Protein AF-A0A347TK33-F1 (afdb_monomer_lite)

Structure (mmCIF, N/CA/C/O backbone):
data_AF-A0A347TK33-F1
#
_entry.id   AF-A0A347TK33-F1
#
loop_
_atom_site.group_PDB
_atom_site.id
_atom_site.type_symbol
_atom_site.label_atom_id
_atom_site.label_alt_id
_atom_site.label_comp_id
_atom_site.label_asym_id
_atom_site.label_entity_id
_atom_site.label_seq_id
_atom_site.pdbx_PDB_ins_code
_atom_site.Cartn_x
_atom_site.Cartn_y
_atom_site.Cartn_z
_atom_site.occupancy
_atom_site.B_iso_or_equiv
_atom_site.auth_seq_id
_atom_site.auth_comp_id
_atom_site.auth_asym_id
_atom_site.auth_atom_id
_atom_site.pdbx_PDB_model_num
ATOM 1 N N . MET A 1 1 ? 45.954 7.435 -1.056 1.00 48.81 1 MET A N 1
ATOM 2 C CA . MET A 1 1 ? 46.492 8.050 0.179 1.00 48.81 1 MET A CA 1
ATOM 3 C C . MET A 1 1 ? 46.330 9.561 0.080 1.00 48.81 1 MET A C 1
ATOM 5 O O . MET A 1 1 ? 46.617 10.108 -0.977 1.00 48.81 1 MET A O 1
ATOM 9 N N . GLN A 1 2 ? 45.800 10.215 1.115 1.00 40.31 2 GLN A N 1
ATOM 10 C CA . GLN A 1 2 ? 45.566 11.666 1.146 1.00 40.31 2 GLN A CA 1
ATOM 11 C C . GLN A 1 2 ? 46.797 12.363 1.745 1.00 40.31 2 GLN A C 1
ATOM 13 O O . GLN A 1 2 ? 4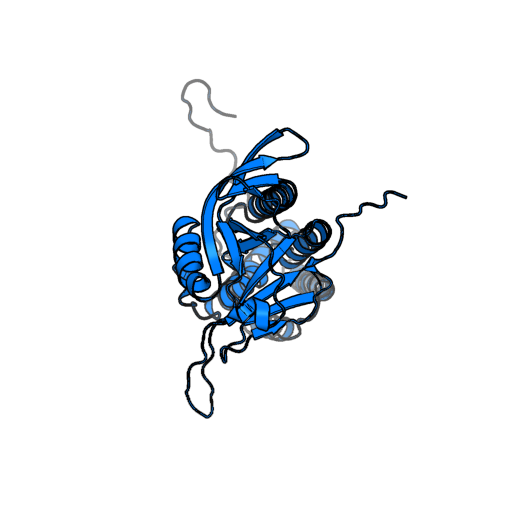7.327 11.894 2.750 1.00 40.31 2 GLN A O 1
ATOM 18 N N . CYS A 1 3 ? 47.282 13.443 1.123 1.00 46.12 3 CYS A N 1
ATOM 19 C CA . CYS A 1 3 ? 48.414 14.197 1.663 1.00 46.12 3 CYS A CA 1
ATOM 20 C C . CYS A 1 3 ? 47.982 14.914 2.950 1.00 46.12 3 CYS A C 1
ATOM 22 O O . CYS A 1 3 ? 47.114 15.788 2.905 1.00 46.12 3 CYS A O 1
ATOM 24 N N . MET A 1 4 ? 48.593 14.561 4.084 1.00 43.53 4 MET A N 1
ATOM 25 C CA . MET A 1 4 ? 48.218 15.093 5.403 1.00 43.53 4 MET A CA 1
ATOM 26 C C . MET A 1 4 ? 48.616 16.561 5.630 1.00 43.53 4 MET A C 1
ATOM 28 O O . MET A 1 4 ? 48.196 17.144 6.620 1.00 43.53 4 MET A O 1
ATOM 32 N N . ILE A 1 5 ? 49.386 17.177 4.725 1.00 45.31 5 ILE A N 1
ATOM 33 C CA . ILE A 1 5 ? 49.852 18.567 4.884 1.00 45.31 5 ILE A CA 1
ATOM 34 C C . ILE A 1 5 ? 48.977 19.563 4.106 1.00 45.31 5 ILE A C 1
ATOM 36 O O . ILE A 1 5 ? 48.752 20.671 4.576 1.00 45.31 5 ILE A O 1
ATOM 40 N N . CYS A 1 6 ? 48.445 19.194 2.935 1.00 69.25 6 CYS A N 1
ATOM 41 C CA . CYS A 1 6 ? 47.684 20.127 2.086 1.00 69.25 6 CYS A CA 1
ATOM 42 C C . CYS A 1 6 ? 46.262 19.669 1.729 1.00 69.25 6 CYS A C 1
ATOM 44 O O . CYS A 1 6 ? 45.573 20.348 0.969 1.00 69.25 6 CYS A O 1
ATOM 46 N N . GLY A 1 7 ? 45.818 18.507 2.218 1.00 48.12 7 GLY A N 1
ATOM 47 C CA . GLY A 1 7 ? 44.457 17.991 2.027 1.00 48.12 7 GLY A CA 1
ATOM 48 C C . GLY A 1 7 ? 44.102 17.546 0.601 1.00 48.12 7 GLY A C 1
ATOM 49 O O . GLY A 1 7 ? 43.077 16.887 0.413 1.00 48.12 7 GLY A O 1
ATOM 50 N N . ARG A 1 8 ? 44.938 17.838 -0.407 1.00 43.91 8 ARG A N 1
ATOM 51 C CA . ARG A 1 8 ? 44.713 17.408 -1.795 1.00 43.91 8 ARG A CA 1
ATOM 52 C C . ARG A 1 8 ? 44.932 15.900 -1.935 1.00 43.91 8 ARG A C 1
ATOM 54 O O . ARG A 1 8 ? 45.977 15.361 -1.563 1.00 43.91 8 ARG A O 1
ATOM 61 N N . GLN A 1 9 ? 43.938 15.219 -2.502 1.00 43.97 9 GLN A N 1
ATOM 62 C CA . GLN A 1 9 ? 44.088 13.853 -2.995 1.00 43.97 9 GLN A CA 1
ATOM 63 C C . GLN A 1 9 ? 45.033 13.876 -4.197 1.00 43.97 9 GLN A C 1
ATOM 65 O O . GLN A 1 9 ? 44.726 14.482 -5.222 1.00 43.97 9 GLN A O 1
ATOM 70 N N . VAL A 1 10 ? 46.180 13.209 -4.078 1.00 45.16 10 VAL A N 1
ATOM 71 C CA . VAL A 1 10 ? 46.992 12.865 -5.246 1.00 45.16 10 VAL A CA 1
ATOM 72 C C . VAL A 1 10 ? 46.159 11.873 -6.051 1.00 45.16 10 VAL A C 1
ATOM 74 O O . VAL A 1 10 ? 45.757 10.837 -5.516 1.00 45.16 10 VAL A O 1
ATOM 77 N N . GLY A 1 11 ? 45.811 12.247 -7.283 1.00 45.28 11 GLY A N 1
ATOM 78 C CA . GLY A 1 11 ? 44.974 11.443 -8.163 1.00 45.28 11 GLY A CA 1
ATOM 79 C C . GLY A 1 11 ? 45.576 10.056 -8.328 1.00 45.28 11 GLY A C 1
ATOM 80 O O . GLY A 1 11 ? 46.601 9.901 -8.985 1.00 45.28 11 GLY A O 1
ATOM 81 N N . GLY A 1 12 ? 44.937 9.058 -7.716 1.00 39.66 12 GLY A N 1
ATOM 82 C CA . GLY A 1 12 ? 45.149 7.672 -8.105 1.00 39.66 12 GLY A CA 1
ATOM 83 C C . GLY A 1 12 ? 44.817 7.534 -9.586 1.00 39.66 12 GLY A C 1
ATOM 84 O O . GLY A 1 12 ? 43.954 8.262 -10.091 1.00 39.66 12 GLY A O 1
ATOM 85 N N . GLU A 1 13 ? 45.525 6.638 -10.271 1.00 38.66 13 GLU A N 1
ATOM 86 C CA . GLU A 1 13 ? 45.250 6.265 -11.656 1.00 38.66 13 GLU A CA 1
ATOM 87 C C . GLU A 1 13 ? 43.742 6.240 -11.892 1.00 38.66 13 GLU A C 1
ATOM 89 O O . GLU A 1 13 ? 42.992 5.601 -11.144 1.00 38.66 13 GLU A O 1
ATOM 94 N N . LYS A 1 14 ? 43.286 7.008 -12.890 1.00 38.09 14 LYS A N 1
ATOM 95 C CA . LYS A 1 14 ? 41.879 7.028 -13.284 1.00 38.09 14 LYS A CA 1
ATOM 96 C C . LYS A 1 14 ? 41.442 5.579 -13.429 1.00 38.09 14 LYS A C 1
ATOM 98 O O . LYS A 1 14 ? 41.903 4.887 -14.333 1.00 38.09 14 LYS A O 1
ATOM 103 N N . SER A 1 15 ? 40.561 5.124 -12.537 1.00 42.09 15 SER A N 1
ATOM 104 C CA . SER A 1 15 ? 39.991 3.792 -12.670 1.00 42.09 15 SER A CA 1
ATOM 105 C C . SER A 1 15 ? 39.423 3.670 -14.084 1.00 42.09 15 SER A C 1
ATOM 107 O O . SER A 1 15 ? 38.805 4.614 -14.589 1.00 42.09 15 SER A O 1
ATOM 109 N N . ILE A 1 16 ? 39.595 2.501 -14.693 1.00 40.56 16 ILE A N 1
ATOM 110 C CA . ILE A 1 16 ? 39.117 2.120 -16.035 1.00 40.56 16 ILE A CA 1
ATOM 111 C C . ILE A 1 16 ? 37.606 2.415 -16.249 1.00 40.56 16 ILE A C 1
ATOM 113 O O . ILE A 1 16 ? 37.103 2.373 -17.367 1.00 40.56 16 ILE A O 1
ATOM 117 N N . ARG A 1 17 ? 36.872 2.793 -15.195 1.00 39.75 17 ARG A N 1
ATOM 118 C CA . ARG A 1 17 ? 35.434 3.087 -15.169 1.00 39.75 17 ARG A CA 1
ATOM 119 C C . ARG A 1 17 ? 34.991 4.405 -15.824 1.00 39.75 17 ARG A C 1
ATOM 121 O O . ARG A 1 17 ? 33.789 4.596 -15.932 1.00 39.75 17 ARG A O 1
ATOM 128 N N . ASN A 1 18 ? 35.897 5.273 -16.284 1.00 37.38 18 ASN A N 1
ATOM 129 C CA . ASN A 1 18 ? 35.545 6.532 -16.968 1.00 37.38 18 ASN A CA 1
ATOM 130 C C . ASN A 1 18 ? 36.070 6.593 -18.416 1.00 37.38 18 ASN A C 1
ATOM 132 O O . ASN A 1 18 ? 36.664 7.592 -18.821 1.00 37.38 18 ASN A O 1
ATOM 136 N N . ARG A 1 19 ? 35.872 5.532 -19.213 1.00 44.25 19 ARG A N 1
ATOM 137 C CA . ARG A 1 19 ? 35.985 5.662 -20.676 1.00 44.25 19 ARG A CA 1
ATOM 138 C C . ARG A 1 19 ? 34.757 6.386 -21.221 1.00 44.25 19 ARG A C 1
ATOM 140 O O . ARG A 1 19 ? 33.631 6.120 -20.805 1.00 44.25 19 ARG A O 1
ATOM 147 N N . ASN A 1 20 ? 35.006 7.320 -22.130 1.00 40.44 20 ASN A N 1
ATOM 148 C CA . ASN A 1 20 ? 33.995 8.131 -22.785 1.00 40.44 20 ASN A CA 1
ATOM 149 C C . ASN A 1 20 ? 33.089 7.193 -23.602 1.00 40.44 20 ASN A C 1
ATOM 151 O O . ASN A 1 20 ? 33.558 6.543 -24.532 1.00 40.44 20 ASN A O 1
ATOM 155 N N . LEU A 1 21 ? 31.803 7.082 -23.251 1.00 43.00 21 LEU A N 1
ATOM 156 C CA . LEU A 1 21 ? 30.845 6.179 -23.920 1.00 43.00 21 LEU A CA 1
ATOM 157 C C . LEU A 1 21 ? 30.715 6.450 -25.434 1.00 43.00 21 LEU A C 1
ATOM 159 O O . LEU A 1 21 ? 30.237 5.591 -26.168 1.00 43.00 21 LEU A O 1
ATOM 163 N N . ASN A 1 22 ? 31.190 7.611 -25.890 1.00 39.78 22 ASN A N 1
ATOM 164 C CA . ASN A 1 22 ? 31.245 8.025 -27.290 1.00 39.78 22 ASN A CA 1
ATOM 165 C C . ASN A 1 22 ? 32.307 7.280 -28.127 1.00 39.78 22 ASN A C 1
ATOM 167 O O . ASN A 1 22 ? 32.312 7.422 -29.344 1.00 39.78 22 ASN A O 1
ATOM 171 N N . GLU A 1 23 ? 33.200 6.502 -27.504 1.00 41.06 23 GLU A N 1
ATOM 172 C CA . GLU A 1 23 ? 34.220 5.697 -28.202 1.00 41.06 23 GLU A CA 1
ATOM 173 C C . GLU A 1 23 ? 33.746 4.272 -28.529 1.00 41.06 23 GLU A C 1
ATOM 175 O O . GLU A 1 23 ? 34.450 3.524 -29.206 1.00 41.06 23 GLU A O 1
ATOM 180 N N . ILE A 1 24 ? 32.561 3.869 -28.056 1.00 46.09 24 ILE A N 1
ATOM 181 C CA . ILE A 1 24 ? 31.973 2.577 -28.419 1.00 46.09 24 ILE A CA 1
ATOM 182 C C . ILE A 1 24 ? 31.340 2.743 -29.806 1.00 46.09 24 ILE A C 1
ATOM 184 O O . ILE A 1 24 ? 30.389 3.520 -29.933 1.00 46.09 24 ILE A O 1
ATOM 188 N N . PRO A 1 25 ? 31.825 2.042 -30.849 1.00 46.81 25 PRO A N 1
ATOM 189 C CA . PRO A 1 25 ? 31.226 2.141 -32.169 1.00 46.81 25 PRO A CA 1
ATOM 190 C C . PRO A 1 25 ? 29.746 1.736 -32.088 1.00 46.81 25 PRO A C 1
ATOM 192 O O . PRO A 1 25 ? 29.420 0.741 -31.428 1.00 46.81 25 PRO A O 1
ATOM 195 N N . PRO A 1 26 ? 28.835 2.494 -32.723 1.00 48.75 26 PRO A N 1
ATOM 196 C CA . PRO A 1 26 ? 27.421 2.161 -32.713 1.00 48.75 26 PRO A CA 1
ATOM 197 C C . PRO A 1 26 ? 27.224 0.751 -33.272 1.00 48.75 26 PRO A C 1
ATOM 199 O O . PRO A 1 26 ? 27.818 0.374 -34.285 1.00 48.75 26 PRO A O 1
ATOM 202 N N . PHE A 1 27 ? 26.395 -0.044 -32.596 1.00 53.12 27 PHE A N 1
ATOM 203 C CA . PHE A 1 27 ? 26.041 -1.372 -33.083 1.00 53.12 27 PHE A CA 1
ATOM 204 C C . PHE A 1 27 ? 25.438 -1.270 -34.478 1.00 53.12 27 PHE A C 1
ATOM 206 O O . PHE A 1 27 ? 24.658 -0.357 -34.760 1.00 53.12 27 PHE A O 1
ATOM 213 N N . ASN A 1 28 ? 25.753 -2.242 -35.336 1.00 58.09 28 ASN A N 1
ATOM 214 C CA . ASN A 1 28 ? 25.054 -2.320 -36.606 1.00 58.09 28 ASN A CA 1
ATOM 215 C C . ASN A 1 28 ? 23.550 -2.532 -36.348 1.00 58.09 28 ASN A C 1
ATOM 217 O O . ASN A 1 28 ? 23.131 -3.167 -35.373 1.00 58.09 28 ASN A O 1
ATOM 221 N N . GLU A 1 29 ? 22.737 -2.001 -37.247 1.00 54.72 29 GLU A N 1
ATOM 222 C CA . GLU A 1 29 ? 21.278 -1.997 -37.159 1.00 54.72 29 GLU A CA 1
ATOM 223 C C . GLU A 1 29 ? 20.680 -3.405 -36.964 1.00 54.72 29 GLU A C 1
ATOM 225 O O . GLU A 1 29 ? 19.691 -3.590 -36.257 1.00 54.72 29 GLU A O 1
ATOM 230 N N . LYS A 1 30 ? 21.352 -4.438 -37.486 1.00 56.31 30 LYS A N 1
ATOM 231 C CA . LYS A 1 30 ? 20.958 -5.848 -37.358 1.00 56.31 30 LYS A CA 1
ATOM 232 C C . LYS A 1 30 ? 21.033 -6.352 -35.912 1.00 56.31 30 LYS A C 1
ATOM 234 O O . LYS A 1 30 ? 20.157 -7.108 -35.495 1.00 56.31 30 LYS A O 1
ATOM 239 N N . ILE A 1 31 ? 22.041 -5.928 -35.144 1.00 55.12 31 ILE A N 1
ATOM 240 C CA . ILE A 1 31 ? 22.177 -6.274 -33.719 1.00 55.12 31 ILE A CA 1
ATOM 241 C C . ILE A 1 31 ? 21.068 -5.594 -32.908 1.00 55.12 31 ILE A C 1
ATOM 243 O O . ILE A 1 31 ? 20.441 -6.249 -32.075 1.00 55.12 31 ILE A O 1
ATOM 247 N N . ASN A 1 32 ? 20.760 -4.326 -33.196 1.00 53.62 32 ASN A N 1
ATOM 248 C CA . ASN A 1 32 ? 19.665 -3.609 -32.535 1.00 53.62 32 ASN A CA 1
ATOM 249 C C . ASN A 1 32 ? 18.304 -4.279 -32.803 1.00 53.62 32 ASN A C 1
ATOM 251 O O . ASN A 1 32 ? 17.552 -4.538 -31.864 1.00 53.62 32 ASN A O 1
ATOM 255 N N . ILE A 1 33 ? 18.036 -4.678 -34.050 1.00 57.75 33 ILE A N 1
ATOM 256 C CA . ILE A 1 33 ? 16.814 -5.404 -34.435 1.00 57.75 33 ILE A CA 1
ATOM 257 C C . ILE A 1 33 ? 16.723 -6.781 -33.748 1.00 57.75 33 ILE A C 1
ATOM 259 O O . ILE A 1 33 ? 15.640 -7.196 -33.328 1.00 57.75 33 ILE A O 1
ATOM 263 N N . GLU A 1 34 ? 17.832 -7.520 -33.612 1.00 55.62 34 GLU A N 1
ATOM 264 C CA . GLU A 1 34 ? 17.848 -8.803 -32.886 1.00 55.62 34 GLU A CA 1
ATOM 265 C C . GLU A 1 34 ? 17.584 -8.630 -31.384 1.00 55.62 34 GLU A C 1
ATOM 267 O O . GLU A 1 34 ? 16.870 -9.445 -30.783 1.00 55.62 34 GLU A O 1
ATOM 272 N N . ILE A 1 35 ? 18.120 -7.561 -30.786 1.00 53.47 35 ILE A N 1
ATOM 273 C CA . ILE A 1 35 ? 17.856 -7.192 -29.394 1.00 53.47 35 ILE A CA 1
ATOM 274 C C . ILE A 1 35 ? 16.364 -6.903 -29.222 1.00 53.47 35 ILE A C 1
ATOM 276 O O . ILE A 1 35 ? 15.724 -7.535 -28.383 1.00 53.47 35 ILE A O 1
ATOM 280 N N . GLU A 1 36 ? 15.770 -6.043 -30.049 1.00 53.28 36 GLU A N 1
ATOM 281 C CA . GLU A 1 36 ? 14.341 -5.710 -29.978 1.00 53.28 36 GLU A CA 1
ATOM 282 C C . GLU A 1 36 ? 13.437 -6.939 -30.160 1.00 53.28 36 GLU A C 1
ATOM 284 O O . GLU A 1 36 ? 12.578 -7.209 -29.314 1.00 53.28 36 GLU A O 1
ATOM 289 N N . LYS A 1 37 ? 13.693 -7.772 -31.180 1.00 59.12 37 LYS A N 1
ATOM 290 C CA . LYS A 1 37 ? 12.945 -9.023 -31.419 1.00 59.12 37 LYS A CA 1
ATOM 291 C C . LYS A 1 37 ? 13.013 -9.990 -30.235 1.00 59.12 37 LYS A C 1
ATOM 293 O O . LYS A 1 37 ? 12.036 -10.679 -29.933 1.00 59.12 37 LYS A O 1
ATOM 298 N N . SER A 1 38 ? 14.152 -10.050 -29.552 1.00 49.59 38 SER A N 1
ATOM 299 C CA . SER A 1 38 ? 14.344 -10.913 -28.382 1.00 49.59 38 SER A CA 1
ATOM 300 C C . SER A 1 38 ? 13.678 -10.340 -27.129 1.00 49.59 38 SER A C 1
ATOM 302 O O . SER A 1 38 ? 13.097 -11.079 -26.331 1.00 49.59 38 SER A O 1
ATOM 304 N N . LEU A 1 39 ? 13.681 -9.013 -26.987 1.00 49.34 39 LEU A N 1
ATOM 305 C CA . LEU A 1 39 ? 12.976 -8.290 -25.933 1.00 49.34 39 LEU A CA 1
ATOM 306 C C . LEU A 1 39 ? 11.444 -8.350 -26.081 1.00 49.34 39 LEU A C 1
ATOM 308 O O . LEU A 1 39 ? 10.759 -8.149 -25.076 1.00 49.34 39 LEU A O 1
ATOM 312 N N . GLN A 1 40 ? 10.904 -8.655 -27.264 1.00 49.97 40 GLN A N 1
ATOM 313 C CA . GLN A 1 40 ? 9.468 -8.874 -27.489 1.00 49.97 40 GLN A CA 1
ATOM 314 C C . GLN A 1 40 ? 8.969 -10.222 -26.917 1.00 49.97 40 GLN A C 1
ATOM 316 O O . GLN A 1 40 ? 7.811 -10.337 -26.530 1.00 49.97 40 GLN A O 1
ATOM 321 N N . LYS A 1 41 ? 9.834 -11.246 -26.805 1.00 47.97 41 LYS A N 1
ATOM 322 C CA . LYS A 1 41 ? 9.475 -12.635 -26.419 1.00 47.97 41 LYS A CA 1
ATOM 323 C C . LYS A 1 41 ? 9.489 -12.912 -24.896 1.00 47.97 41 LYS A C 1
ATOM 325 O O . LYS A 1 41 ? 9.632 -14.060 -24.463 1.00 47.97 41 LYS A O 1
ATOM 330 N N . ARG A 1 42 ? 9.399 -11.873 -24.056 1.00 48.88 42 ARG A N 1
ATOM 331 C CA . ARG A 1 42 ? 9.621 -11.944 -22.594 1.00 48.88 42 ARG A CA 1
ATOM 332 C C . ARG A 1 42 ? 8.488 -12.665 -21.855 1.00 48.88 42 ARG A C 1
ATOM 334 O O . ARG A 1 42 ? 7.387 -12.131 -21.801 1.00 48.88 42 ARG A O 1
ATOM 341 N N . VAL A 1 43 ? 8.798 -13.776 -21.174 1.00 40.75 43 VAL A N 1
ATOM 342 C CA . VAL A 1 43 ? 7.931 -14.288 -20.090 1.00 40.75 43 VAL A CA 1
ATOM 343 C C . VAL A 1 43 ? 8.670 -14.571 -18.772 1.00 40.75 43 VAL A C 1
ATOM 345 O O . VAL A 1 43 ? 8.088 -14.255 -17.752 1.00 40.75 43 VAL A O 1
ATOM 348 N N . ASP A 1 44 ? 9.951 -14.976 -18.713 1.00 45.03 44 ASP A N 1
ATOM 349 C CA . ASP A 1 44 ? 10.574 -15.281 -17.399 1.00 45.03 44 ASP A CA 1
ATOM 350 C C . ASP A 1 44 ? 12.057 -14.910 -17.227 1.00 45.03 44 ASP A C 1
ATOM 352 O O . ASP A 1 44 ? 12.832 -14.846 -18.187 1.00 45.03 44 ASP A O 1
ATOM 356 N N . SER A 1 45 ? 12.455 -14.689 -15.964 1.00 45.75 45 SER A N 1
ATOM 357 C CA . SER A 1 45 ? 13.800 -14.279 -15.514 1.00 45.75 45 SER A CA 1
ATOM 358 C C . SER A 1 45 ? 14.912 -15.248 -15.937 1.00 45.75 45 SER A C 1
ATOM 360 O O . SER A 1 45 ? 16.015 -14.814 -16.264 1.00 45.75 45 SER A O 1
ATOM 362 N N . PHE A 1 46 ? 14.615 -16.545 -16.046 1.00 41.47 46 PHE A N 1
ATOM 363 C CA . PHE A 1 46 ? 15.564 -17.565 -16.506 1.00 41.47 46 PHE A CA 1
ATOM 364 C C . PHE A 1 46 ? 15.978 -17.363 -17.977 1.00 41.47 46 PHE A C 1
ATOM 366 O O . PHE A 1 46 ? 17.136 -17.562 -18.351 1.00 41.47 46 PHE A O 1
ATOM 373 N N . ARG A 1 47 ? 15.060 -16.865 -18.822 1.00 49.59 47 ARG A N 1
ATOM 374 C CA . ARG A 1 47 ? 15.343 -16.558 -20.236 1.00 49.59 47 ARG A CA 1
ATOM 375 C C . ARG A 1 47 ? 16.224 -15.319 -20.400 1.00 49.59 47 ARG A C 1
ATOM 377 O O . ARG A 1 47 ? 16.959 -15.245 -21.379 1.00 49.59 47 ARG A O 1
ATOM 384 N N . LYS A 1 48 ? 16.216 -14.390 -19.432 1.00 50.84 48 LYS A N 1
ATOM 385 C CA . LYS A 1 48 ? 17.130 -13.235 -19.423 1.00 50.84 48 LYS A CA 1
ATOM 386 C C . LYS A 1 48 ? 18.586 -13.687 -19.323 1.00 50.84 48 LYS A C 1
ATOM 388 O O . LYS A 1 48 ? 19.393 -13.263 -20.139 1.00 50.84 48 LYS A O 1
ATOM 393 N N . LYS A 1 49 ? 18.914 -14.588 -18.389 1.00 50.25 49 LYS A N 1
ATOM 394 C CA . LYS A 1 49 ? 20.290 -15.083 -18.196 1.00 50.25 49 LYS A CA 1
ATOM 395 C C . LYS A 1 49 ? 20.812 -15.803 -19.445 1.00 50.25 49 LYS A C 1
ATOM 397 O O . LYS A 1 49 ? 21.922 -15.527 -19.881 1.00 50.25 49 LYS A O 1
ATOM 402 N N . LYS A 1 50 ? 19.972 -16.632 -20.081 1.00 56.50 50 LYS A N 1
ATOM 403 C CA . LYS A 1 50 ? 20.299 -17.310 -21.349 1.00 56.50 50 LYS A CA 1
ATOM 404 C C . LYS A 1 50 ? 20.478 -16.328 -22.515 1.00 56.50 50 LYS A C 1
ATOM 406 O O . LYS A 1 50 ? 21.393 -16.498 -23.306 1.00 56.50 50 LYS A O 1
ATOM 411 N N . PHE A 1 51 ? 19.644 -15.290 -22.612 1.00 59.47 51 PHE A N 1
ATOM 412 C CA . PHE A 1 51 ? 19.780 -14.256 -23.644 1.00 59.47 51 PHE A CA 1
ATOM 413 C C . PHE A 1 51 ? 21.057 -13.424 -23.474 1.00 59.47 51 PHE A C 1
ATOM 415 O O . PHE A 1 51 ? 21.799 -13.265 -24.438 1.00 59.47 51 PHE A O 1
ATOM 422 N N . TYR A 1 52 ? 21.346 -12.941 -22.259 1.00 60.88 52 TYR A N 1
ATOM 423 C CA . TYR A 1 52 ? 22.582 -12.194 -21.998 1.00 60.88 52 TYR A CA 1
ATOM 424 C C . TYR A 1 52 ? 23.817 -13.048 -22.229 1.00 60.88 52 TYR A C 1
ATOM 426 O O . TYR A 1 52 ? 24.787 -12.532 -22.760 1.00 60.88 52 TYR A O 1
ATOM 434 N N . TYR A 1 53 ? 23.758 -14.341 -21.905 1.00 64.50 53 TYR A N 1
ATOM 435 C CA . TYR A 1 53 ? 24.836 -15.279 -22.191 1.00 64.50 53 TYR A CA 1
ATOM 436 C C . TYR A 1 53 ? 25.053 -15.467 -23.703 1.00 64.50 53 TYR A C 1
ATOM 438 O O . TYR A 1 53 ? 26.170 -15.342 -24.181 1.00 64.50 53 TYR A O 1
ATOM 446 N N . VAL A 1 54 ? 23.990 -15.647 -24.495 1.00 66.19 54 VAL A N 1
ATOM 447 C CA . VAL A 1 54 ? 24.106 -15.759 -25.965 1.00 66.19 54 VAL A CA 1
ATOM 448 C C . VAL A 1 54 ? 24.611 -14.460 -26.608 1.00 66.19 54 VAL A C 1
ATOM 450 O O . VAL A 1 54 ? 25.395 -14.504 -27.554 1.00 66.19 54 VAL A O 1
ATOM 453 N N . LEU A 1 55 ? 24.172 -13.298 -26.114 1.00 66.81 55 LEU A N 1
ATOM 454 C CA . LEU A 1 55 ? 24.661 -11.998 -26.583 1.00 66.81 55 LEU A CA 1
ATOM 455 C C . LEU A 1 55 ? 26.127 -11.772 -26.175 1.00 66.81 55 LEU A C 1
ATOM 457 O O . LEU A 1 55 ? 26.906 -11.247 -26.964 1.00 66.81 55 LEU A O 1
ATOM 461 N N . TYR A 1 56 ? 26.495 -12.203 -24.968 1.00 69.38 56 TYR A N 1
ATOM 462 C CA . TYR A 1 56 ? 27.856 -12.178 -24.440 1.00 69.38 56 TYR A CA 1
ATOM 463 C C . TYR A 1 56 ? 28.809 -13.004 -25.310 1.00 69.38 56 TYR A C 1
ATOM 465 O O . TYR A 1 56 ? 29.787 -12.445 -25.801 1.00 69.38 56 TYR A O 1
ATOM 473 N N . GLU A 1 57 ? 28.491 -14.274 -25.581 1.00 69.44 57 GLU A N 1
ATOM 474 C CA . GLU A 1 57 ? 29.330 -15.158 -26.405 1.00 69.44 57 GLU A CA 1
ATOM 475 C C . GLU A 1 57 ? 29.533 -14.567 -27.814 1.00 69.44 57 GLU A C 1
ATOM 477 O O . GLU A 1 57 ? 30.664 -14.388 -28.262 1.00 69.44 57 GLU A O 1
ATOM 482 N N . LYS A 1 58 ? 28.454 -14.102 -28.464 1.00 69.56 58 LYS A N 1
ATOM 483 C CA . LYS A 1 58 ? 28.516 -13.496 -29.809 1.00 69.56 58 LYS A CA 1
ATOM 484 C C . LYS A 1 58 ? 29.380 -12.231 -29.899 1.00 69.56 58 LYS A C 1
ATOM 486 O O . LYS A 1 58 ? 29.933 -11.943 -30.960 1.00 69.56 58 LYS A O 1
ATOM 491 N N . ILE A 1 59 ? 29.423 -11.415 -28.844 1.00 66.88 59 ILE A N 1
ATOM 492 C CA . ILE A 1 59 ? 30.213 -10.174 -28.826 1.00 66.88 59 ILE A CA 1
ATOM 493 C C . ILE A 1 59 ? 31.669 -10.472 -28.440 1.00 66.88 59 ILE A C 1
ATOM 495 O O . ILE A 1 59 ? 32.572 -9.868 -29.027 1.00 66.88 59 ILE A O 1
ATOM 499 N N . LYS A 1 60 ? 31.897 -11.410 -27.507 1.00 68.62 60 LYS A N 1
ATOM 500 C CA . LYS A 1 60 ? 33.227 -11.859 -27.072 1.00 68.62 60 LYS A CA 1
ATOM 501 C C . LYS A 1 60 ? 34.010 -12.478 -28.229 1.00 68.62 60 LYS A C 1
ATOM 503 O O . LYS A 1 60 ? 35.132 -12.045 -28.483 1.00 68.62 60 LYS A O 1
ATOM 508 N N . GLU A 1 61 ? 33.382 -13.381 -28.987 1.00 70.75 61 GLU A N 1
ATOM 509 C CA . GLU A 1 61 ? 33.970 -14.027 -30.174 1.00 70.75 61 GLU A CA 1
ATOM 510 C C . GLU A 1 61 ? 34.436 -13.023 -31.241 1.00 70.75 61 GLU A C 1
ATOM 512 O O . GLU A 1 61 ? 35.397 -13.281 -31.959 1.00 70.75 61 GLU A O 1
ATOM 517 N N . LYS A 1 62 ? 33.773 -11.864 -31.353 1.00 67.12 62 LYS A N 1
ATOM 518 C CA . LYS A 1 62 ? 34.026 -10.895 -32.430 1.00 67.12 62 LYS A CA 1
ATOM 519 C C . LYS A 1 62 ? 35.020 -9.790 -32.098 1.00 67.12 62 LYS A C 1
ATOM 521 O O . LYS A 1 62 ? 35.510 -9.153 -33.023 1.00 67.12 62 LYS A O 1
ATOM 526 N N . ASN A 1 63 ? 35.274 -9.515 -30.820 1.00 66.81 63 ASN A N 1
ATOM 527 C CA . ASN A 1 63 ? 35.955 -8.277 -30.422 1.00 66.81 63 ASN A CA 1
ATOM 528 C C . ASN A 1 63 ? 37.095 -8.470 -29.411 1.00 66.81 63 ASN A C 1
ATOM 530 O O . ASN A 1 63 ? 37.684 -7.483 -28.980 1.00 66.81 63 ASN A O 1
ATOM 534 N N . ASN A 1 64 ? 37.407 -9.714 -29.027 1.00 76.38 64 ASN A N 1
ATOM 535 C CA . ASN A 1 64 ? 38.485 -10.049 -28.087 1.00 76.38 64 ASN A CA 1
ATOM 536 C C . ASN A 1 64 ? 38.446 -9.220 -26.779 1.00 76.38 64 ASN A C 1
ATOM 538 O O . ASN A 1 64 ? 39.474 -8.812 -26.240 1.00 76.38 64 ASN A O 1
ATOM 542 N N . TYR A 1 65 ? 37.239 -8.913 -26.293 1.00 73.75 65 TYR A N 1
ATOM 543 C CA . TYR A 1 65 ? 37.039 -8.124 -25.080 1.00 73.75 65 TYR A CA 1
ATOM 544 C C . TYR A 1 65 ? 37.330 -8.948 -23.821 1.00 73.75 65 TYR A C 1
ATOM 546 O O . TYR A 1 65 ? 36.988 -10.130 -23.749 1.00 73.75 65 TYR A O 1
ATOM 554 N N . SER A 1 66 ? 37.882 -8.300 -22.790 1.00 76.56 66 SER A N 1
ATOM 555 C CA . SER A 1 66 ? 37.947 -8.892 -21.451 1.00 76.56 66 SER A CA 1
ATOM 556 C C . SER A 1 66 ? 36.546 -9.039 -20.850 1.00 76.56 66 SER A C 1
ATOM 558 O O . SER A 1 66 ? 35.621 -8.297 -21.196 1.00 76.56 66 SER A O 1
ATOM 560 N N . ASP A 1 67 ? 36.387 -9.962 -19.902 1.00 72.31 67 ASP A N 1
ATOM 561 C CA . ASP A 1 67 ? 35.101 -10.191 -19.232 1.00 72.31 67 ASP A CA 1
ATOM 562 C C . ASP A 1 67 ? 34.578 -8.932 -18.513 1.00 72.31 67 ASP A C 1
ATOM 564 O O . ASP A 1 67 ? 33.373 -8.675 -18.499 1.00 72.31 67 ASP A O 1
ATOM 568 N N . GLU A 1 68 ? 35.472 -8.087 -17.992 1.00 70.75 68 GLU A N 1
ATOM 569 C CA . GLU A 1 68 ? 35.114 -6.802 -17.381 1.00 70.75 68 GLU A CA 1
ATOM 570 C C . GLU A 1 68 ? 34.581 -5.789 -18.404 1.00 70.75 68 GLU A C 1
ATOM 572 O O . GLU A 1 68 ? 33.569 -5.127 -18.153 1.00 70.75 68 GLU A O 1
ATOM 577 N N . MET A 1 69 ? 35.226 -5.682 -19.573 1.00 68.75 69 MET A N 1
ATOM 578 C CA . MET A 1 69 ? 34.765 -4.812 -20.663 1.00 68.75 69 MET A CA 1
ATOM 579 C C . MET A 1 69 ? 33.417 -5.287 -21.204 1.00 68.75 69 MET A C 1
ATOM 581 O O . MET A 1 69 ? 32.516 -4.477 -21.428 1.00 68.75 69 MET A O 1
ATOM 585 N N . MET A 1 70 ? 33.255 -6.603 -21.334 1.00 71.12 70 MET A N 1
ATOM 586 C CA . MET A 1 70 ? 31.998 -7.239 -21.713 1.00 71.12 70 MET A CA 1
ATOM 587 C C . MET A 1 70 ? 30.875 -6.938 -20.723 1.00 71.12 70 MET A C 1
ATOM 589 O O . MET A 1 70 ? 29.773 -6.565 -21.127 1.00 71.12 70 MET A O 1
ATOM 593 N N . TYR A 1 71 ? 31.148 -7.053 -19.424 1.00 67.00 71 TYR A N 1
ATOM 594 C CA . TYR A 1 71 ? 30.183 -6.719 -18.383 1.00 67.00 71 TYR A CA 1
ATOM 595 C C . TYR A 1 71 ? 29.785 -5.236 -18.426 1.00 67.00 71 TYR A C 1
ATOM 597 O O . TYR A 1 71 ? 28.597 -4.910 -18.356 1.00 67.00 71 TYR A O 1
ATOM 605 N N . GLY A 1 72 ? 30.760 -4.337 -18.602 1.00 68.50 72 GLY A N 1
ATOM 606 C CA . GLY A 1 72 ? 30.518 -2.903 -18.768 1.00 68.50 72 GLY A CA 1
ATOM 607 C C . GLY A 1 72 ? 29.633 -2.590 -19.977 1.00 68.50 72 GLY A C 1
ATOM 608 O O . GLY A 1 72 ? 28.648 -1.864 -19.846 1.00 68.50 72 GLY A O 1
ATOM 609 N N . LEU A 1 73 ? 29.928 -3.197 -21.130 1.00 70.19 73 LEU A N 1
ATOM 610 C CA . LEU A 1 73 ? 29.160 -3.026 -22.364 1.00 70.19 73 LEU A CA 1
ATOM 611 C C . LEU A 1 73 ? 27.717 -3.516 -22.208 1.00 70.19 73 LEU A C 1
ATOM 613 O O . LEU A 1 73 ? 26.778 -2.780 -22.511 1.00 70.19 73 LEU A O 1
ATOM 617 N N . LEU A 1 74 ? 27.528 -4.728 -21.678 1.00 69.56 74 LEU A N 1
ATOM 618 C CA . LEU A 1 74 ? 26.200 -5.294 -21.437 1.00 69.56 74 LEU A CA 1
ATOM 619 C C . LEU A 1 74 ? 25.379 -4.411 -20.496 1.00 69.56 74 LEU A C 1
ATOM 621 O O . LEU A 1 74 ? 24.201 -4.167 -20.758 1.00 69.56 74 LEU A O 1
ATOM 625 N N . LYS A 1 75 ? 25.995 -3.884 -19.431 1.00 67.31 75 LYS A N 1
ATOM 626 C CA . LYS A 1 75 ? 25.333 -2.969 -18.494 1.00 67.31 75 LYS A CA 1
ATOM 627 C C . LYS A 1 75 ? 24.893 -1.669 -19.178 1.00 67.31 75 LYS A C 1
ATOM 629 O O . LYS A 1 75 ? 23.761 -1.234 -18.966 1.00 67.31 75 LYS A O 1
ATOM 634 N N . SER A 1 76 ? 25.733 -1.087 -20.033 1.00 67.19 76 SER A N 1
ATOM 635 C CA . SER A 1 76 ? 25.395 0.121 -20.800 1.00 67.19 76 SER A CA 1
ATOM 636 C C . SER A 1 76 ? 24.260 -0.125 -21.798 1.00 67.19 76 SER A C 1
ATOM 638 O O . SER A 1 76 ? 23.286 0.625 -21.816 1.00 67.19 76 SER A O 1
ATOM 640 N N . MET A 1 77 ? 24.318 -1.217 -22.568 1.00 70.88 77 MET A N 1
ATOM 641 C CA . MET A 1 77 ? 23.244 -1.606 -23.498 1.00 70.88 77 MET A CA 1
ATOM 642 C C . MET A 1 77 ? 21.912 -1.813 -22.773 1.00 70.88 77 MET A C 1
ATOM 644 O O . MET A 1 77 ? 20.851 -1.406 -23.249 1.00 70.88 77 MET A O 1
ATOM 648 N N . LEU A 1 78 ? 21.969 -2.433 -21.596 1.00 66.88 78 LEU A N 1
ATOM 649 C CA . LEU A 1 78 ? 20.813 -2.640 -20.739 1.00 66.88 78 LEU A CA 1
ATOM 650 C C . LEU A 1 78 ? 20.208 -1.335 -20.239 1.00 66.88 78 LEU A C 1
ATOM 652 O O . LEU A 1 78 ? 18.980 -1.214 -20.242 1.00 66.88 78 LEU A O 1
ATOM 656 N N . SER A 1 79 ? 21.044 -0.374 -19.842 1.00 67.62 79 SER A N 1
ATOM 657 C CA . SER A 1 79 ? 20.594 0.966 -19.458 1.00 67.62 79 SER A CA 1
ATOM 658 C C . SER A 1 79 ? 19.865 1.640 -20.616 1.00 67.62 79 SER A C 1
ATOM 660 O O . SER A 1 79 ? 18.710 2.025 -20.460 1.00 67.62 79 SER A O 1
ATOM 662 N N . LEU A 1 80 ? 20.468 1.661 -21.809 1.00 68.12 80 LEU A N 1
ATOM 663 C CA . LEU A 1 80 ? 19.882 2.287 -23.000 1.00 68.12 80 LEU A CA 1
ATOM 664 C C . LEU A 1 80 ? 18.534 1.661 -23.388 1.00 68.12 80 LEU A C 1
ATOM 666 O O . LEU A 1 80 ? 17.549 2.371 -23.591 1.00 68.12 80 LEU A O 1
ATOM 670 N N . ALA A 1 81 ? 18.450 0.328 -23.429 1.00 67.56 81 ALA A N 1
ATOM 671 C CA . ALA A 1 81 ? 17.200 -0.375 -23.726 1.00 67.56 81 ALA A CA 1
ATOM 672 C C . ALA A 1 81 ? 16.123 -0.129 -22.651 1.00 67.56 81 ALA A C 1
ATOM 674 O O . ALA A 1 81 ? 14.927 -0.052 -22.949 1.00 67.56 81 ALA A O 1
ATOM 675 N N . THR A 1 82 ? 16.537 -0.004 -21.388 1.00 67.81 82 THR A N 1
ATOM 676 C CA . THR A 1 82 ? 15.653 0.337 -20.268 1.00 67.81 82 THR A CA 1
ATOM 677 C C . THR A 1 82 ? 15.127 1.760 -20.405 1.00 67.81 82 THR A C 1
ATOM 679 O O . THR A 1 82 ? 13.923 1.973 -20.289 1.00 67.81 82 THR A O 1
ATOM 682 N N . GLU A 1 83 ? 15.999 2.725 -20.684 1.00 69.69 83 GLU A N 1
ATOM 683 C CA . GLU A 1 83 ? 15.652 4.132 -20.874 1.00 69.69 83 GLU A CA 1
ATOM 684 C C . GLU A 1 83 ? 14.702 4.319 -22.054 1.00 69.69 83 GLU A C 1
ATOM 686 O O . GLU A 1 83 ? 13.670 4.968 -21.897 1.00 69.69 83 GLU A O 1
ATOM 691 N N . ALA A 1 84 ? 14.985 3.694 -23.202 1.00 71.19 84 ALA A N 1
ATOM 692 C CA . ALA A 1 84 ? 14.093 3.704 -24.359 1.00 71.19 84 ALA A CA 1
ATOM 693 C C . ALA A 1 84 ? 12.700 3.173 -23.985 1.00 71.19 84 ALA A C 1
ATOM 695 O O . ALA A 1 84 ? 11.684 3.818 -24.250 1.00 71.19 84 ALA A O 1
ATOM 696 N N . LYS A 1 85 ? 12.637 2.049 -23.261 1.00 69.88 85 LYS A N 1
ATOM 697 C CA . LYS A 1 85 ? 11.367 1.497 -22.778 1.00 69.88 85 LYS A CA 1
ATOM 698 C C . LYS A 1 85 ? 10.670 2.420 -21.774 1.00 69.88 85 LYS A C 1
ATOM 700 O O . LYS A 1 85 ? 9.454 2.566 -21.845 1.00 69.88 85 LYS A O 1
ATOM 705 N N . ILE A 1 86 ? 11.392 3.050 -20.850 1.00 72.19 86 ILE A N 1
ATOM 706 C CA . ILE A 1 86 ? 10.814 3.994 -19.882 1.00 72.19 86 ILE A CA 1
ATOM 707 C C . ILE A 1 86 ? 10.234 5.219 -20.595 1.00 72.19 86 ILE A C 1
ATOM 709 O O . ILE A 1 86 ? 9.133 5.636 -20.237 1.00 72.19 86 ILE A O 1
ATOM 713 N N . LYS A 1 87 ? 10.921 5.744 -21.619 1.00 73.56 87 LYS A N 1
ATOM 714 C CA . LYS A 1 87 ? 10.449 6.869 -22.443 1.00 73.56 87 LYS A CA 1
ATOM 715 C C . LYS A 1 87 ? 9.137 6.555 -23.168 1.00 73.56 87 LYS A C 1
ATOM 717 O O . LYS A 1 87 ? 8.315 7.444 -23.330 1.00 73.56 87 LYS A O 1
ATOM 722 N N . THR A 1 88 ? 8.901 5.292 -23.538 1.00 70.50 88 THR A N 1
ATOM 723 C CA . THR A 1 88 ? 7.630 4.863 -24.165 1.00 70.50 88 THR A CA 1
ATOM 724 C C . THR A 1 88 ? 6.463 4.723 -23.180 1.00 70.50 88 THR A C 1
ATOM 726 O O . THR A 1 88 ? 5.325 4.519 -23.597 1.00 70.50 88 THR A O 1
ATOM 729 N N . ILE A 1 89 ? 6.711 4.778 -21.865 1.00 71.19 89 ILE A N 1
ATOM 730 C CA . ILE A 1 89 ? 5.641 4.709 -20.866 1.00 71.19 89 ILE A CA 1
ATOM 731 C C . ILE A 1 89 ? 5.102 6.118 -20.648 1.00 71.19 89 ILE A C 1
ATOM 733 O O . ILE A 1 89 ? 5.761 6.930 -19.994 1.00 71.19 89 ILE A O 1
ATOM 737 N N . GLU A 1 90 ? 3.883 6.357 -21.141 1.00 70.88 90 GLU A N 1
ATOM 738 C CA . GLU A 1 90 ? 3.150 7.609 -20.950 1.00 70.88 90 GLU A CA 1
ATOM 739 C C . GLU A 1 90 ? 3.247 8.112 -19.508 1.00 70.88 90 GLU A C 1
ATOM 741 O O . GLU A 1 90 ? 3.062 7.371 -18.527 1.00 70.88 90 GLU A O 1
ATOM 746 N N . GLU A 1 91 ? 3.552 9.400 -19.378 1.00 69.25 91 GLU A N 1
ATOM 747 C CA . GLU A 1 91 ? 3.562 10.056 -18.085 1.00 69.25 91 GLU A CA 1
ATOM 748 C C . GLU A 1 91 ? 2.144 10.104 -17.536 1.00 69.25 91 GLU A C 1
ATOM 750 O O . GLU A 1 91 ? 1.261 10.801 -18.029 1.00 69.25 91 GLU A O 1
ATOM 755 N N . SER A 1 92 ? 1.923 9.327 -16.482 1.00 71.19 92 SER A N 1
ATOM 756 C CA . SER A 1 92 ? 0.685 9.422 -15.734 1.00 71.19 92 SER A CA 1
ATOM 757 C C . SER A 1 92 ? 0.628 10.777 -15.034 1.00 71.19 92 SER A C 1
ATOM 759 O O . SER A 1 92 ? 1.631 11.254 -14.499 1.00 71.19 92 SER A O 1
ATOM 761 N N . LYS A 1 93 ? -0.570 11.363 -14.927 1.00 79.94 93 LYS A N 1
ATOM 762 C CA . LYS A 1 93 ? -0.806 12.553 -14.089 1.00 79.94 93 LYS A CA 1
ATOM 763 C C . LYS A 1 93 ? -0.304 12.366 -12.648 1.00 79.94 93 LYS A C 1
ATOM 765 O O . LYS A 1 93 ? 0.028 13.345 -11.983 1.00 79.94 93 LYS A O 1
ATOM 770 N N . PHE A 1 94 ? -0.216 11.118 -12.177 1.00 82.25 94 PHE A N 1
ATOM 771 C CA . PHE A 1 94 ? 0.279 10.777 -10.844 1.00 82.25 94 PHE A CA 1
ATOM 772 C C . PHE A 1 94 ? 1.804 10.889 -10.705 1.00 82.25 94 PHE A C 1
ATOM 774 O O . PHE A 1 94 ? 2.299 10.859 -9.585 1.00 82.25 94 PHE A O 1
ATOM 781 N N . CYS A 1 95 ? 2.566 11.093 -11.789 1.00 76.12 95 CYS A N 1
ATOM 782 C CA . CYS A 1 95 ? 4.007 11.373 -11.716 1.00 76.12 95 CYS A CA 1
ATOM 783 C C . CYS A 1 95 ? 4.328 12.667 -10.941 1.00 76.12 95 CYS A C 1
ATOM 785 O O . CYS A 1 95 ? 5.438 12.821 -10.444 1.00 76.12 95 CYS A O 1
ATOM 787 N N . LYS A 1 96 ? 3.352 13.574 -10.772 1.00 83.69 96 LYS A N 1
ATOM 788 C CA . LYS A 1 96 ? 3.489 14.779 -9.933 1.00 83.69 96 LYS A CA 1
ATOM 789 C C . LYS A 1 96 ? 3.499 14.479 -8.424 1.00 83.69 96 LYS A C 1
ATOM 791 O O . LYS A 1 96 ? 3.895 15.347 -7.643 1.00 83.69 96 LYS A O 1
ATOM 796 N N . LEU A 1 97 ? 3.086 13.276 -8.012 1.00 88.94 97 LEU A N 1
ATOM 797 C CA . LEU A 1 97 ? 3.099 12.800 -6.623 1.00 88.94 97 LEU A CA 1
ATOM 798 C C . LEU A 1 97 ? 4.492 12.256 -6.273 1.00 88.94 97 LEU A C 1
ATOM 800 O O . LEU A 1 97 ? 4.704 11.054 -6.132 1.00 88.94 97 LEU A O 1
ATOM 804 N N . ASN A 1 98 ? 5.458 13.170 -6.222 1.00 89.00 98 ASN A N 1
ATOM 805 C CA . ASN A 1 98 ? 6.888 12.870 -6.178 1.00 89.00 98 ASN A CA 1
ATOM 806 C C . ASN A 1 98 ? 7.514 12.943 -4.774 1.00 89.00 98 ASN A C 1
ATOM 808 O O . ASN A 1 98 ? 8.733 13.027 -4.648 1.00 89.00 98 ASN A O 1
ATOM 812 N N . ASN A 1 99 ? 6.691 12.967 -3.726 1.00 93.31 99 ASN A N 1
ATOM 813 C CA . ASN A 1 99 ? 7.119 12.918 -2.332 1.00 93.31 99 ASN A CA 1
ATOM 814 C C . ASN A 1 99 ? 5.973 12.418 -1.433 1.00 93.31 99 ASN A C 1
ATOM 816 O O . ASN A 1 99 ? 4.825 12.327 -1.874 1.00 93.31 99 ASN A O 1
ATOM 820 N N . GLU A 1 100 ? 6.297 12.094 -0.179 1.00 95.19 100 GLU A N 1
ATOM 821 C CA . GLU A 1 100 ? 5.336 11.592 0.815 1.00 95.19 100 GLU A CA 1
ATOM 822 C C . GLU A 1 100 ? 4.200 12.592 1.102 1.00 95.19 100 GLU A C 1
ATOM 824 O O . GLU A 1 100 ? 3.048 12.194 0.944 1.00 95.19 100 GLU A O 1
ATOM 829 N N . PRO A 1 101 ? 4.444 13.893 1.383 1.00 96.62 101 PRO A N 1
ATOM 830 C CA . PRO A 1 101 ? 3.357 14.840 1.653 1.00 96.62 101 PRO A CA 1
ATOM 831 C C . PRO A 1 101 ? 2.310 14.931 0.536 1.00 96.62 101 PRO A C 1
ATOM 833 O O . PRO A 1 101 ? 1.110 14.899 0.808 1.00 96.62 101 PRO A O 1
ATOM 836 N N . LYS A 1 102 ? 2.743 14.986 -0.733 1.00 96.12 102 LYS A N 1
ATOM 837 C CA . LYS A 1 102 ? 1.827 15.025 -1.884 1.00 96.12 102 LYS A CA 1
ATOM 838 C C . LYS A 1 102 ? 1.054 13.721 -2.047 1.00 96.12 102 LYS A C 1
ATOM 840 O O . LYS A 1 102 ? -0.121 13.764 -2.406 1.00 96.12 102 LYS A O 1
ATOM 845 N N . LEU A 1 103 ? 1.702 12.571 -1.824 1.00 96.06 103 LEU A N 1
ATOM 846 C CA . LEU A 1 103 ? 1.026 11.271 -1.851 1.00 96.06 103 LEU A CA 1
ATOM 847 C C . LEU A 1 103 ? -0.054 11.200 -0.771 1.00 96.06 103 LEU A C 1
ATOM 849 O O . LEU A 1 103 ? -1.177 10.811 -1.080 1.00 96.06 103 LEU A O 1
ATOM 853 N N . THR A 1 104 ? 0.267 11.619 0.453 1.00 97.81 104 THR A N 1
ATOM 854 C CA . THR A 1 104 ? -0.659 11.630 1.589 1.00 97.81 104 THR A CA 1
ATOM 855 C C . THR A 1 104 ? -1.845 12.550 1.338 1.00 97.81 104 THR A C 1
ATOM 857 O O . THR A 1 104 ? -2.989 12.113 1.447 1.00 97.81 104 THR A O 1
ATOM 860 N N . GLU A 1 105 ? -1.602 13.797 0.926 1.00 97.62 105 GLU A N 1
ATOM 861 C CA . GLU A 1 105 ? -2.673 14.753 0.626 1.00 97.62 105 GLU A CA 1
ATOM 862 C C . GLU A 1 105 ? -3.602 14.230 -0.477 1.00 97.62 105 GLU A C 1
ATOM 864 O O . GLU A 1 105 ? -4.830 14.284 -0.353 1.00 97.62 105 GLU A O 1
ATOM 869 N N . TRP A 1 106 ? -3.022 13.696 -1.557 1.00 97.25 106 TRP A N 1
ATOM 870 C CA . TRP A 1 106 ? -3.792 13.116 -2.649 1.00 97.25 106 TRP A CA 1
ATOM 871 C C . TRP A 1 106 ? -4.626 11.922 -2.179 1.00 97.25 106 TRP A C 1
ATOM 873 O O . TRP A 1 106 ? -5.812 11.844 -2.505 1.00 97.25 106 TRP A O 1
ATOM 883 N N . LEU A 1 107 ? -4.027 11.016 -1.400 1.00 98.06 107 LEU A N 1
ATOM 884 C CA . LEU A 1 107 ? -4.684 9.801 -0.936 1.00 98.06 107 LEU A CA 1
ATOM 885 C C . LEU A 1 107 ? -5.858 10.115 -0.008 1.00 98.06 107 LEU A C 1
ATOM 887 O O . LEU A 1 107 ? -6.926 9.535 -0.181 1.00 98.06 107 LEU A O 1
ATOM 891 N N . ILE A 1 108 ? -5.687 11.060 0.924 1.00 98.50 108 ILE A N 1
ATOM 892 C CA . ILE A 1 108 ? -6.761 11.497 1.825 1.00 98.50 108 ILE A CA 1
ATOM 893 C C . ILE A 1 108 ? -7.951 11.998 1.007 1.00 98.50 108 ILE A C 1
ATOM 895 O O . ILE A 1 108 ? -9.059 11.499 1.174 1.00 98.50 108 ILE A O 1
ATOM 899 N N . LYS A 1 109 ? -7.725 12.927 0.066 1.00 98.12 109 LYS A N 1
ATOM 900 C CA . LYS A 1 109 ? -8.800 13.471 -0.783 1.00 98.12 109 LYS A CA 1
ATOM 901 C C . LYS A 1 109 ? -9.474 12.391 -1.629 1.00 98.12 109 LYS A C 1
ATOM 903 O O . LYS A 1 109 ? -10.683 12.434 -1.835 1.00 98.12 109 LYS A O 1
ATOM 908 N N . PHE A 1 110 ? -8.694 11.443 -2.142 1.00 97.75 110 PHE A N 1
ATOM 909 C CA . PHE A 1 110 ? -9.200 10.362 -2.980 1.00 97.75 110 PHE A CA 1
ATOM 910 C C . PHE A 1 110 ? -10.065 9.366 -2.192 1.00 97.75 110 PHE A C 1
ATOM 912 O O . PHE A 1 110 ? -11.115 8.955 -2.684 1.00 97.75 110 PHE A O 1
ATOM 919 N N . LEU A 1 111 ? -9.651 9.007 -0.97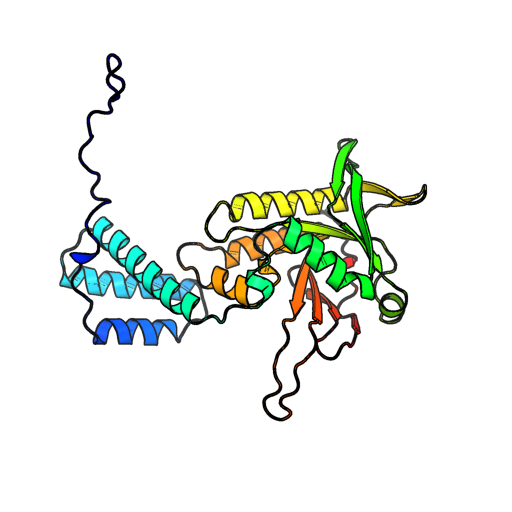3 1.00 98.50 111 LEU A N 1
ATOM 920 C CA . LEU A 1 111 ? -10.330 8.016 -0.135 1.00 98.50 111 LEU A CA 1
ATOM 921 C C . LEU A 1 111 ? -11.426 8.596 0.768 1.00 98.50 111 LEU A C 1
ATOM 923 O O . LEU A 1 111 ? -12.230 7.824 1.286 1.00 98.50 111 LEU A O 1
ATOM 927 N N . ASP A 1 112 ? -11.509 9.918 0.943 1.00 98.38 112 ASP A N 1
ATOM 928 C CA . ASP A 1 112 ? -12.472 10.558 1.855 1.00 98.38 112 ASP A CA 1
ATOM 929 C C . ASP A 1 112 ? -13.928 10.185 1.547 1.00 98.38 112 ASP A C 1
ATOM 931 O O . ASP A 1 112 ? -14.742 10.021 2.451 1.00 98.38 112 ASP A O 1
ATOM 935 N N . ARG A 1 113 ? -14.277 9.956 0.276 1.00 97.94 113 ARG A N 1
ATOM 936 C CA . ARG A 1 113 ? -15.630 9.504 -0.097 1.00 97.94 113 ARG A CA 1
ATOM 937 C C . ARG A 1 113 ? -15.968 8.111 0.426 1.00 97.94 113 ARG A C 1
ATOM 939 O O . ARG A 1 113 ? -17.134 7.855 0.694 1.00 97.94 113 ARG A O 1
ATOM 946 N N . ASP A 1 114 ? -14.967 7.257 0.594 1.00 98.62 114 ASP A N 1
ATOM 947 C CA . ASP A 1 114 ? -15.119 5.839 0.914 1.00 98.62 114 ASP A CA 1
ATOM 948 C C . ASP A 1 114 ? -14.867 5.545 2.408 1.00 98.62 114 ASP A C 1
ATOM 950 O O . ASP A 1 114 ? -15.463 4.629 2.971 1.00 98.62 114 ASP A O 1
ATOM 954 N N . PHE A 1 115 ? -14.055 6.359 3.089 1.00 98.69 115 PHE A N 1
ATOM 955 C CA . PHE A 1 115 ? -13.609 6.088 4.458 1.00 98.69 115 PHE A CA 1
ATOM 956 C C . PHE A 1 115 ? -13.675 7.320 5.362 1.00 98.69 115 PHE A C 1
ATOM 958 O O . PHE A 1 115 ? -13.525 8.457 4.924 1.00 98.69 115 PHE A O 1
ATOM 965 N N . HIS A 1 116 ? -13.839 7.090 6.662 1.00 98.50 116 HIS A N 1
ATOM 966 C CA . HIS A 1 116 ? -13.516 8.072 7.689 1.00 98.50 116 HIS A CA 1
ATOM 967 C C . HIS A 1 116 ? -12.019 8.006 7.990 1.00 98.50 116 HIS A C 1
ATOM 969 O O . HIS A 1 116 ? -11.523 6.960 8.405 1.00 98.50 116 HIS A O 1
ATOM 975 N N . ILE A 1 117 ? -11.309 9.120 7.803 1.00 98.50 117 ILE A N 1
ATOM 976 C CA . ILE A 1 117 ? -9.843 9.162 7.872 1.00 98.50 117 ILE A CA 1
ATOM 977 C C . ILE A 1 117 ? -9.382 9.933 9.119 1.00 98.50 117 ILE A C 1
ATOM 979 O O . ILE A 1 117 ? -9.962 10.955 9.508 1.00 98.50 117 ILE A O 1
ATOM 983 N N . ARG A 1 118 ? -8.329 9.433 9.769 1.00 97.94 118 ARG A N 1
ATOM 984 C CA . ARG A 1 118 ? -7.559 10.115 10.818 1.00 97.94 118 ARG A CA 1
ATOM 985 C C . ARG A 1 118 ? -6.080 10.026 10.471 1.00 97.94 118 ARG A C 1
ATOM 987 O O . ARG A 1 118 ? -5.603 8.940 10.171 1.00 97.94 118 ARG A O 1
ATOM 994 N N . SER A 1 119 ? -5.372 11.146 10.512 1.00 97.44 119 SER A N 1
ATOM 995 C CA . SER A 1 119 ? -3.947 11.217 10.180 1.00 97.44 119 SER A CA 1
ATOM 996 C C . SER A 1 119 ? -3.069 11.276 11.426 1.00 97.44 119 SER A C 1
ATOM 998 O O . SER A 1 119 ? -3.498 11.809 12.451 1.00 97.44 119 SER A O 1
ATOM 1000 N N . GLU A 1 120 ? -1.826 10.807 11.304 1.00 94.94 120 GLU A N 1
ATOM 1001 C CA . GLU A 1 120 ? -0.744 11.019 12.278 1.00 94.94 120 GLU A CA 1
ATOM 1002 C C . GLU A 1 120 ? -1.090 10.528 13.696 1.00 94.94 120 GLU A C 1
ATOM 1004 O O . GLU A 1 120 ? -0.772 11.165 14.708 1.00 94.94 120 GLU A O 1
ATOM 1009 N N . LEU A 1 121 ? -1.783 9.390 13.786 1.00 96.69 121 LEU A N 1
ATOM 1010 C CA . LEU A 1 121 ? -2.305 8.889 15.052 1.00 96.69 121 LEU A CA 1
ATOM 1011 C C . LEU A 1 121 ? -1.182 8.242 15.870 1.00 96.69 121 LEU A C 1
ATOM 1013 O O . LEU A 1 121 ? -0.535 7.288 15.435 1.00 96.69 121 LEU A O 1
ATOM 1017 N N . LYS A 1 122 ? -0.958 8.756 17.081 1.00 97.81 122 LYS A N 1
ATOM 1018 C CA . LYS A 1 122 ? 0.013 8.195 18.027 1.00 97.81 122 LYS A CA 1
ATOM 1019 C C . LYS A 1 122 ? -0.558 6.946 18.694 1.00 97.81 122 LYS A C 1
ATOM 1021 O O . LYS A 1 122 ? -1.731 6.910 19.059 1.00 97.81 122 LYS A O 1
ATOM 1026 N N . GLY A 1 123 ? 0.291 5.949 18.893 1.00 97.69 123 GLY A N 1
ATOM 1027 C CA . GLY A 1 123 ? -0.061 4.693 19.543 1.00 97.69 123 GLY A CA 1
ATOM 1028 C C . GLY A 1 123 ? 1.120 4.077 20.278 1.00 97.69 123 GLY A C 1
ATOM 1029 O O . GLY A 1 123 ? 2.189 4.683 20.407 1.00 97.69 123 GLY A O 1
ATOM 1030 N N . LYS A 1 124 ? 0.929 2.849 20.755 1.00 98.19 124 LYS A N 1
ATOM 1031 C CA . LYS A 1 124 ? 1.971 2.053 21.407 1.00 98.19 124 LYS A CA 1
ATOM 1032 C C . LYS A 1 124 ? 2.041 0.668 20.791 1.00 98.19 124 LYS A C 1
ATOM 1034 O O . LYS A 1 124 ? 1.031 -0.031 20.714 1.00 98.19 124 LYS A O 1
ATOM 1039 N N . TYR A 1 125 ? 3.245 0.252 20.417 1.00 97.50 125 TYR A N 1
ATOM 1040 C CA . TYR A 1 125 ? 3.485 -1.117 19.990 1.00 97.50 125 TYR A CA 1
ATOM 1041 C C . TYR A 1 125 ? 3.274 -2.065 21.175 1.00 97.50 125 TYR A C 1
ATOM 1043 O O . TYR A 1 125 ? 3.880 -1.885 22.233 1.00 97.50 125 TYR A O 1
ATOM 1051 N N . ILE A 1 126 ? 2.397 -3.059 21.023 1.00 96.44 126 ILE A N 1
ATOM 1052 C CA . ILE A 1 126 ? 1.875 -3.839 22.153 1.00 96.44 126 ILE A CA 1
ATOM 1053 C C . ILE A 1 126 ? 2.985 -4.603 22.877 1.00 96.44 126 ILE A C 1
ATOM 1055 O O . ILE A 1 126 ? 3.005 -4.599 24.112 1.00 96.44 126 ILE A O 1
ATOM 1059 N N . LEU A 1 127 ? 3.912 -5.209 22.128 1.00 93.94 127 LEU A N 1
ATOM 1060 C CA . LEU A 1 127 ? 4.967 -6.065 22.676 1.00 93.94 127 LEU A CA 1
ATOM 1061 C C . LEU A 1 127 ? 6.018 -5.270 23.460 1.00 93.94 127 LEU A C 1
ATOM 1063 O O . LEU A 1 127 ? 6.358 -5.617 24.583 1.00 93.94 127 LEU A O 1
ATOM 1067 N N . THR A 1 128 ? 6.529 -4.187 22.873 1.00 95.06 128 THR A N 1
ATOM 1068 C CA . THR A 1 128 ? 7.675 -3.442 23.435 1.00 95.06 128 THR A CA 1
ATOM 1069 C C . THR A 1 128 ? 7.281 -2.161 24.162 1.00 95.06 128 THR A C 1
ATOM 1071 O O . THR A 1 128 ? 8.142 -1.478 24.708 1.00 95.06 128 THR A O 1
ATOM 1074 N N . LYS A 1 129 ? 5.997 -1.789 24.121 1.00 96.38 129 LYS A N 1
ATOM 1075 C CA . LYS A 1 129 ? 5.450 -0.519 24.627 1.00 96.38 129 LYS A CA 1
ATOM 1076 C C . LYS A 1 129 ? 6.076 0.739 24.010 1.00 96.38 129 LYS A C 1
ATOM 1078 O O . LYS A 1 129 ? 5.796 1.841 24.480 1.00 96.38 129 LYS A O 1
ATOM 1083 N N . LYS A 1 130 ? 6.879 0.600 22.948 1.00 97.06 130 LYS A N 1
ATOM 1084 C CA . LYS A 1 130 ? 7.457 1.729 22.212 1.00 97.06 130 LYS A CA 1
ATOM 1085 C C . LYS A 1 130 ? 6.354 2.572 21.582 1.00 97.06 130 LYS A C 1
ATOM 1087 O O . LYS A 1 130 ? 5.368 2.038 21.074 1.00 97.06 130 LYS A O 1
ATOM 1092 N N . ASN A 1 131 ? 6.548 3.887 21.595 1.00 98.19 131 ASN A N 1
ATOM 1093 C CA . ASN A 1 131 ? 5.653 4.811 20.913 1.00 98.19 131 ASN A CA 1
ATOM 1094 C C . ASN A 1 131 ? 5.761 4.607 19.400 1.00 98.19 131 ASN A C 1
ATOM 1096 O O . ASN A 1 131 ? 6.862 4.500 18.859 1.00 98.19 131 ASN A O 1
ATOM 1100 N N . VAL A 1 132 ? 4.614 4.591 18.734 1.00 98.00 132 VAL A N 1
ATOM 1101 C CA . VAL A 1 132 ? 4.499 4.534 17.276 1.00 98.00 132 VAL A CA 1
ATOM 1102 C C . VAL A 1 132 ? 3.581 5.650 16.797 1.00 98.00 132 VAL A C 1
ATOM 1104 O O . VAL A 1 132 ? 2.820 6.225 17.580 1.00 98.00 132 VAL A O 1
ATOM 1107 N N . LYS A 1 133 ? 3.645 5.962 15.507 1.00 98.12 133 LYS A N 1
ATOM 1108 C CA . LYS A 1 133 ? 2.759 6.921 14.858 1.00 98.12 133 LYS A CA 1
ATOM 1109 C C . LYS A 1 133 ? 2.413 6.374 13.484 1.00 98.12 133 LYS A C 1
ATOM 1111 O O . LYS A 1 133 ? 3.328 6.123 12.716 1.00 98.12 133 LYS A O 1
ATOM 1116 N N . VAL A 1 134 ? 1.130 6.166 13.215 1.00 97.88 134 VAL A N 1
ATOM 1117 C CA . VAL A 1 134 ? 0.659 5.696 11.907 1.00 97.88 134 VAL A CA 1
ATOM 1118 C C . VAL A 1 134 ? 0.294 6.889 11.031 1.00 97.88 134 VAL A C 1
ATOM 1120 O O . VAL A 1 134 ? -0.295 7.852 11.532 1.00 97.88 134 VAL A O 1
ATOM 1123 N N . ASP A 1 135 ? 0.611 6.811 9.738 1.00 98.38 135 ASP A N 1
ATOM 1124 C CA . ASP A 1 135 ? 0.306 7.879 8.785 1.00 98.38 135 ASP A CA 1
ATOM 1125 C C . ASP A 1 135 ? -1.201 8.098 8.681 1.00 98.38 135 ASP A C 1
ATOM 1127 O O . ASP A 1 135 ? -1.672 9.207 8.933 1.00 98.38 135 ASP A O 1
ATOM 1131 N N . LEU A 1 136 ? -1.973 7.043 8.383 1.00 98.62 136 LEU A N 1
ATOM 1132 C CA . LEU A 1 136 ? -3.434 7.100 8.350 1.00 98.62 136 LEU A CA 1
ATOM 1133 C C . LEU A 1 136 ? -4.091 5.918 9.073 1.00 98.62 136 LEU A C 1
ATOM 1135 O O . LEU A 1 136 ? -3.694 4.765 8.923 1.00 98.62 136 LEU A O 1
ATOM 1139 N N . MET A 1 137 ? -5.177 6.210 9.783 1.00 98.62 137 MET A N 1
ATOM 1140 C CA . MET A 1 137 ? -6.120 5.244 10.336 1.00 98.62 137 MET A CA 1
ATOM 1141 C C . MET A 1 137 ? -7.490 5.450 9.689 1.00 98.62 137 MET A C 1
ATOM 1143 O O . MET A 1 137 ? -8.028 6.563 9.704 1.00 98.62 137 MET A O 1
ATOM 1147 N N . LEU A 1 138 ? -8.043 4.392 9.103 1.00 98.69 138 LEU A N 1
ATOM 1148 C CA . LEU A 1 138 ? -9.267 4.431 8.309 1.00 98.69 138 LEU A CA 1
ATOM 1149 C C . LEU A 1 138 ? -10.346 3.545 8.924 1.00 98.69 138 LEU A C 1
ATOM 1151 O O . LEU A 1 138 ? -10.057 2.487 9.476 1.00 98.69 138 LEU A O 1
ATOM 1155 N N . TYR A 1 139 ? -11.595 3.975 8.778 1.00 98.62 139 TYR A N 1
ATOM 1156 C CA . TYR A 1 139 ? -12.785 3.186 9.088 1.00 98.62 139 TYR A CA 1
ATOM 1157 C C . TYR A 1 139 ? -13.769 3.272 7.912 1.00 98.62 139 TYR A C 1
ATOM 1159 O O . TYR A 1 139 ? -13.988 4.380 7.408 1.00 98.62 139 TYR A O 1
ATOM 1167 N N . PRO A 1 140 ? -14.334 2.150 7.433 1.00 98.69 140 PRO A N 1
ATOM 1168 C CA . PRO A 1 140 ? -15.220 2.154 6.270 1.00 98.69 140 PRO A CA 1
ATOM 1169 C C . PRO A 1 140 ? -16.514 2.926 6.538 1.00 98.69 140 PRO A C 1
ATOM 1171 O O . PRO A 1 140 ? -17.049 2.909 7.647 1.00 98.69 140 PRO A O 1
ATOM 1174 N N . LYS A 1 141 ? -17.020 3.607 5.507 1.00 98.75 141 LYS A N 1
ATOM 1175 C CA . LYS A 1 141 ? -18.376 4.173 5.507 1.00 98.75 141 LYS A CA 1
ATOM 1176 C C . LYS A 1 141 ? -19.421 3.090 5.219 1.00 98.75 141 LYS A C 1
ATOM 1178 O O . LYS A 1 141 ? -19.080 2.002 4.757 1.00 98.75 141 LYS A O 1
ATOM 1183 N N . GLU A 1 142 ? -20.688 3.411 5.477 1.00 98.62 142 GLU A N 1
ATOM 1184 C CA . GLU A 1 142 ? -21.795 2.446 5.432 1.00 98.62 142 GLU A CA 1
ATOM 1185 C C . GLU A 1 142 ? -21.919 1.731 4.082 1.00 98.62 142 GLU A C 1
ATOM 1187 O O . GLU A 1 142 ? -21.990 0.508 4.054 1.00 98.62 142 GLU A O 1
ATOM 1192 N N . HIS A 1 143 ? -21.790 2.452 2.961 1.00 98.56 143 HIS A N 1
ATOM 1193 C CA . HIS A 1 143 ? -21.898 1.858 1.621 1.00 98.56 143 HIS A CA 1
ATOM 1194 C C . HIS A 1 143 ? -20.853 0.765 1.355 1.00 98.56 143 HIS A C 1
ATOM 1196 O O . HIS A 1 143 ? -21.099 -0.155 0.579 1.00 98.56 143 HIS A O 1
ATOM 1202 N N . LEU A 1 144 ? -19.679 0.835 1.995 1.00 98.62 144 LEU A N 1
ATOM 1203 C CA . LEU A 1 144 ? -18.679 -0.231 1.909 1.00 98.62 144 LEU A CA 1
ATOM 1204 C C . LEU A 1 144 ? -19.062 -1.432 2.775 1.00 98.62 144 LEU A C 1
ATOM 1206 O O . LEU A 1 144 ? -18.874 -2.571 2.349 1.00 98.62 144 LEU A O 1
ATOM 1210 N N . ILE A 1 145 ? -19.576 -1.177 3.982 1.00 98.62 145 ILE A N 1
ATOM 1211 C CA . ILE A 1 145 ? -20.001 -2.211 4.936 1.00 98.62 145 ILE A CA 1
ATOM 1212 C C . ILE A 1 145 ? -21.156 -3.022 4.340 1.00 98.62 145 ILE A C 1
ATOM 1214 O O . ILE A 1 145 ? -21.110 -4.250 4.359 1.00 98.62 145 ILE A O 1
ATOM 1218 N N . GLU A 1 146 ? -22.134 -2.351 3.731 1.00 98.38 146 GLU A N 1
ATOM 1219 C CA . GLU A 1 146 ? -23.250 -2.969 3.000 1.00 98.38 146 GLU A CA 1
ATOM 1220 C C . GLU A 1 146 ? -22.764 -3.852 1.840 1.00 98.38 146 GLU A C 1
ATOM 1222 O O . GLU A 1 146 ? -23.336 -4.904 1.565 1.00 98.38 146 GLU A O 1
ATOM 1227 N N . CYS A 1 147 ? -21.647 -3.477 1.208 1.00 98.25 147 CYS A N 1
ATOM 1228 C CA . CYS A 1 147 ? -20.986 -4.265 0.166 1.00 98.25 147 CYS A CA 1
ATOM 1229 C C . CYS A 1 147 ? -20.056 -5.369 0.718 1.00 98.25 147 CYS A C 1
ATOM 1231 O O . CYS A 1 147 ? -19.318 -6.001 -0.044 1.00 98.25 147 CYS A O 1
ATOM 1233 N N . GLY A 1 148 ? -20.067 -5.609 2.033 1.00 97.88 148 GLY A N 1
ATOM 1234 C CA . GLY A 1 148 ? -19.328 -6.682 2.700 1.00 97.88 148 GLY A CA 1
ATOM 1235 C C . GLY A 1 148 ? -17.926 -6.312 3.192 1.00 97.88 148 GLY A C 1
ATOM 1236 O O . GLY A 1 148 ? -17.166 -7.206 3.569 1.00 97.88 148 GLY A O 1
ATOM 1237 N N . PHE A 1 149 ? -17.546 -5.030 3.198 1.00 98.19 149 PHE A N 1
ATOM 1238 C CA . PHE A 1 149 ? -16.281 -4.596 3.797 1.00 98.19 149 PHE A CA 1
ATOM 1239 C C . PHE A 1 149 ? -16.325 -4.759 5.327 1.00 98.19 149 PHE A C 1
ATOM 1241 O O . PHE A 1 149 ? -17.289 -4.367 5.980 1.00 98.19 149 PHE A O 1
ATOM 1248 N N . ASP A 1 150 ? -15.263 -5.312 5.916 1.00 97.25 150 ASP A N 1
ATOM 1249 C CA . ASP A 1 150 ? -15.134 -5.497 7.366 1.00 97.25 150 ASP A CA 1
ATOM 1250 C C . ASP A 1 150 ? -15.311 -4.180 8.151 1.00 97.25 150 ASP A C 1
ATOM 1252 O O . ASP A 1 150 ? -14.561 -3.227 7.945 1.00 97.25 150 ASP A O 1
ATOM 1256 N N . LYS A 1 151 ? -16.245 -4.153 9.111 1.00 97.62 151 LYS A N 1
ATOM 1257 C CA . LYS A 1 151 ? -16.561 -3.005 9.987 1.00 97.62 151 LYS A CA 1
ATOM 1258 C C . LYS A 1 151 ? -15.511 -2.787 11.093 1.00 97.62 151 LYS A C 1
ATOM 1260 O O . LYS A 1 151 ? -15.831 -2.717 12.274 1.00 97.62 151 LYS A O 1
ATOM 1265 N N . ASP A 1 152 ? -14.246 -2.689 10.710 1.00 97.44 152 ASP A N 1
ATOM 1266 C CA . ASP A 1 152 ? -13.112 -2.512 11.616 1.00 97.44 152 ASP A CA 1
ATOM 1267 C C . ASP A 1 152 ? -12.182 -1.402 11.118 1.00 97.44 152 ASP A C 1
ATOM 1269 O O . ASP A 1 152 ? -12.164 -1.044 9.938 1.00 97.44 152 ASP A O 1
ATOM 1273 N N . TYR A 1 153 ? -11.375 -0.864 12.032 1.00 98.31 153 TYR A N 1
ATOM 1274 C CA . TYR A 1 153 ? -10.308 0.057 11.664 1.00 98.31 153 TYR A CA 1
ATOM 1275 C C . TYR A 1 153 ? -9.163 -0.675 10.963 1.00 98.31 153 TYR A C 1
ATOM 1277 O O . TYR A 1 153 ? -8.802 -1.794 11.333 1.00 98.31 153 TYR A O 1
ATOM 1285 N N . PHE A 1 154 ? -8.534 -0.008 10.002 1.00 98.56 154 PHE A N 1
ATOM 1286 C CA . PHE A 1 154 ? -7.282 -0.452 9.398 1.00 98.56 154 PHE A CA 1
ATOM 1287 C C . PHE A 1 154 ? -6.319 0.721 9.221 1.00 98.56 154 PHE A C 1
ATOM 1289 O O . PHE A 1 154 ? -6.724 1.881 9.128 1.00 98.56 154 PHE A O 1
ATOM 1296 N N . ALA A 1 155 ? -5.030 0.408 9.183 1.00 98.56 155 ALA A N 1
ATOM 1297 C CA . ALA A 1 155 ? -3.966 1.391 9.034 1.00 98.56 155 ALA A CA 1
ATOM 1298 C C . ALA A 1 155 ? -3.510 1.501 7.571 1.00 98.56 155 ALA A C 1
ATOM 1300 O O . ALA A 1 155 ? -3.602 0.534 6.814 1.00 98.56 155 ALA A O 1
ATOM 1301 N N . ILE A 1 156 ? -2.963 2.652 7.182 1.00 98.75 156 ILE A N 1
ATOM 1302 C CA . ILE A 1 156 ? -2.162 2.806 5.962 1.00 98.75 156 ILE A CA 1
ATOM 1303 C C . ILE A 1 156 ? -0.815 3.423 6.344 1.00 98.75 156 ILE A C 1
ATOM 1305 O O . ILE A 1 156 ? -0.789 4.469 6.987 1.00 98.75 156 ILE A O 1
ATOM 1309 N N . GLU A 1 157 ? 0.275 2.782 5.922 1.00 98.50 157 GLU A N 1
ATOM 1310 C CA . GLU A 1 157 ? 1.630 3.346 5.893 1.00 98.50 157 GLU A CA 1
ATOM 1311 C C . GLU A 1 157 ? 1.925 3.859 4.479 1.00 98.50 157 GLU A C 1
ATOM 1313 O O . GLU A 1 157 ? 1.720 3.142 3.489 1.00 98.50 157 GLU A O 1
ATOM 1318 N N . ILE A 1 158 ? 2.398 5.098 4.373 1.00 98.19 158 ILE A N 1
ATOM 1319 C CA . ILE A 1 158 ? 2.627 5.790 3.109 1.00 98.19 158 ILE A CA 1
ATOM 1320 C C . ILE A 1 158 ? 4.124 5.984 2.902 1.00 98.19 158 ILE A C 1
ATOM 1322 O O . ILE A 1 158 ? 4.828 6.556 3.727 1.00 98.19 158 ILE A O 1
ATOM 1326 N N . LYS A 1 159 ? 4.627 5.568 1.737 1.00 96.38 159 LYS A N 1
ATOM 1327 C CA . LYS A 1 159 ? 6.036 5.772 1.391 1.00 96.38 159 LYS A CA 1
ATOM 1328 C C . LYS A 1 159 ? 6.219 6.218 -0.043 1.00 96.38 159 LYS A C 1
ATOM 1330 O O . LYS A 1 159 ? 5.726 5.588 -0.979 1.00 96.38 159 LYS A O 1
ATOM 1335 N N . TYR A 1 160 ? 7.008 7.270 -0.233 1.00 94.12 160 TYR A N 1
ATOM 1336 C CA . TYR A 1 160 ? 7.549 7.571 -1.550 1.00 94.12 160 TYR A CA 1
ATOM 1337 C C . TYR A 1 160 ? 8.841 6.783 -1.751 1.00 94.12 160 TYR A C 1
ATOM 1339 O O . TYR A 1 160 ? 9.820 6.953 -1.022 1.00 94.12 160 TYR A O 1
ATOM 1347 N N . LEU A 1 161 ? 8.846 5.927 -2.765 1.00 90.19 161 LEU A N 1
ATOM 1348 C CA . LEU A 1 161 ? 9.999 5.133 -3.141 1.00 90.19 161 LEU A CA 1
ATOM 1349 C C . LEU A 1 161 ? 10.643 5.766 -4.373 1.00 90.19 161 LEU A C 1
ATOM 1351 O O . LEU A 1 161 ? 10.113 5.655 -5.483 1.00 90.19 161 LEU A O 1
ATOM 1355 N N . ASP A 1 162 ? 11.783 6.433 -4.167 1.00 83.25 162 ASP A N 1
ATOM 1356 C CA . ASP A 1 162 ? 12.589 6.966 -5.264 1.00 83.25 162 ASP A CA 1
ATOM 1357 C C . ASP A 1 162 ? 13.093 5.792 -6.116 1.00 83.25 162 ASP A C 1
ATOM 1359 O O . ASP A 1 162 ? 13.869 4.968 -5.626 1.00 83.25 162 ASP A O 1
ATOM 1363 N N . PRO A 1 163 ? 12.690 5.697 -7.396 1.00 72.50 163 PRO A N 1
ATOM 1364 C CA . PRO A 1 163 ? 13.157 4.636 -8.273 1.00 72.50 163 PRO A CA 1
ATOM 1365 C C . PRO A 1 163 ? 14.684 4.561 -8.376 1.00 72.50 163 PRO A C 1
ATOM 1367 O O . PRO A 1 163 ? 15.209 3.495 -8.673 1.00 72.50 163 PRO A O 1
ATOM 1370 N N . PHE A 1 164 ? 15.396 5.674 -8.182 1.00 70.38 164 PHE A N 1
ATOM 1371 C CA . PHE A 1 164 ? 16.843 5.771 -8.360 1.00 70.38 164 PHE A CA 1
ATOM 1372 C C . PHE A 1 164 ? 17.652 5.541 -7.077 1.00 70.38 164 PHE A C 1
ATOM 1374 O O . PHE A 1 164 ? 18.833 5.220 -7.186 1.00 70.38 164 PHE A O 1
ATOM 1381 N N . HIS A 1 165 ? 17.049 5.647 -5.887 1.00 71.50 165 HIS A N 1
ATOM 1382 C CA . HIS A 1 165 ? 17.790 5.611 -4.621 1.00 71.50 165 HIS A CA 1
ATOM 1383 C C . HIS A 1 165 ? 17.048 4.872 -3.505 1.00 71.50 165 HIS A C 1
ATOM 1385 O O . HIS A 1 165 ? 15.865 5.093 -3.266 1.00 71.50 165 HIS A O 1
ATOM 1391 N N . GLU A 1 166 ? 17.784 4.029 -2.769 1.00 72.25 166 GLU A N 1
ATOM 1392 C CA . GLU A 1 166 ? 17.375 3.405 -1.494 1.00 72.25 166 GLU A CA 1
ATOM 1393 C C . GLU A 1 166 ? 16.046 2.632 -1.495 1.00 72.25 166 GLU A C 1
ATOM 1395 O O . GLU A 1 166 ? 15.513 2.309 -0.432 1.00 72.25 166 GLU A O 1
ATOM 1400 N N . LEU A 1 167 ? 15.515 2.290 -2.668 1.00 79.94 167 LEU A N 1
ATOM 1401 C CA . LEU A 1 167 ? 14.179 1.717 -2.795 1.00 79.94 167 LEU A CA 1
ATOM 1402 C C . LEU A 1 167 ? 14.009 0.408 -1.999 1.00 79.94 167 LEU A C 1
ATOM 1404 O O . LEU A 1 167 ? 12.954 0.179 -1.414 1.00 79.94 167 LEU A O 1
ATOM 1408 N N . PHE A 1 168 ? 15.061 -0.411 -1.904 1.00 80.69 168 PHE A N 1
ATOM 1409 C CA . PHE A 1 168 ? 15.070 -1.635 -1.094 1.00 80.69 168 PHE A CA 1
ATOM 1410 C C . PHE A 1 168 ? 15.017 -1.375 0.399 1.00 80.69 168 PHE A C 1
ATOM 1412 O O . PHE A 1 168 ? 14.172 -1.932 1.093 1.00 80.69 168 PHE A O 1
ATOM 1419 N N . LYS A 1 169 ? 15.930 -0.530 0.883 1.00 87.06 169 LYS A N 1
ATOM 1420 C CA . LYS A 1 169 ? 16.046 -0.210 2.302 1.00 87.06 169 LYS A CA 1
ATOM 1421 C C . LYS A 1 169 ? 14.743 0.417 2.789 1.00 87.06 169 LYS A C 1
ATOM 1423 O O . LYS A 1 169 ? 14.120 -0.119 3.698 1.00 87.06 169 LYS A O 1
ATOM 1428 N N . LYS A 1 170 ? 14.265 1.449 2.084 1.00 90.31 170 LYS A N 1
ATOM 1429 C CA . LYS A 1 170 ? 13.001 2.127 2.398 1.00 90.31 170 LYS A CA 1
ATOM 1430 C C . LYS A 1 170 ? 11.792 1.211 2.255 1.00 90.31 170 LYS A C 1
ATOM 1432 O O . LYS A 1 170 ? 10.895 1.268 3.084 1.00 90.31 170 LYS A O 1
ATOM 1437 N N . GLY A 1 171 ? 11.762 0.362 1.226 1.00 90.69 171 GLY A N 1
ATOM 1438 C CA . GLY A 1 171 ? 10.686 -0.610 1.037 1.00 90.69 171 GLY A CA 1
ATOM 1439 C C . GLY A 1 171 ? 10.610 -1.612 2.191 1.00 90.69 171 GLY A C 1
ATOM 1440 O O . GLY A 1 171 ? 9.539 -1.817 2.751 1.00 90.69 171 GLY A O 1
ATOM 1441 N N . SER A 1 172 ? 11.746 -2.191 2.584 1.00 91.81 172 SER A N 1
ATOM 1442 C CA . SER A 1 172 ? 11.833 -3.121 3.714 1.00 91.81 172 SER A CA 1
ATOM 1443 C C . SER A 1 172 ? 11.452 -2.451 5.038 1.00 91.81 172 SER A C 1
ATOM 1445 O O . SER A 1 172 ? 10.679 -3.021 5.803 1.00 91.81 172 SER A O 1
ATOM 1447 N N . GLU A 1 173 ? 11.969 -1.249 5.311 1.00 95.00 173 GLU A N 1
ATOM 1448 C CA . GLU A 1 173 ? 11.625 -0.464 6.507 1.00 95.00 173 GLU A CA 1
ATOM 1449 C C . GLU A 1 173 ? 10.118 -0.184 6.574 1.00 95.00 173 GLU A C 1
ATOM 1451 O O . GLU A 1 173 ? 9.490 -0.489 7.586 1.00 95.00 173 GLU A O 1
ATOM 1456 N N . MET A 1 174 ? 9.519 0.272 5.469 1.00 96.12 174 MET A N 1
ATOM 1457 C CA . MET A 1 174 ? 8.079 0.526 5.358 1.00 96.12 174 MET A CA 1
ATOM 1458 C C . MET A 1 174 ? 7.246 -0.727 5.669 1.00 96.12 174 MET A C 1
ATOM 1460 O O . MET A 1 174 ? 6.273 -0.654 6.418 1.00 96.12 174 MET A O 1
ATOM 1464 N N . PHE A 1 175 ? 7.611 -1.897 5.128 1.00 96.06 175 PHE A N 1
ATOM 1465 C CA . PHE A 1 175 ? 6.896 -3.138 5.446 1.00 96.06 175 PHE A CA 1
ATOM 1466 C C . PHE A 1 175 ? 7.005 -3.491 6.935 1.00 96.06 175 PHE A C 1
ATOM 1468 O O . PHE A 1 175 ? 6.000 -3.860 7.539 1.00 96.06 175 PHE A O 1
ATOM 1475 N N . TRP A 1 176 ? 8.176 -3.328 7.557 1.00 96.56 176 TRP A N 1
ATOM 1476 C CA . TRP A 1 176 ? 8.334 -3.549 8.999 1.00 96.56 176 TRP A CA 1
ATOM 1477 C C . TRP A 1 176 ? 7.540 -2.555 9.853 1.00 96.56 176 TRP A C 1
ATOM 1479 O O . TRP A 1 176 ? 6.970 -2.948 10.875 1.00 96.56 176 TRP A O 1
ATOM 1489 N N . GLN A 1 177 ? 7.448 -1.292 9.433 1.00 97.06 177 GLN A N 1
ATOM 1490 C CA . GLN A 1 177 ? 6.584 -0.297 10.072 1.00 97.06 177 GLN A CA 1
ATOM 1491 C C . GLN A 1 177 ? 5.112 -0.715 9.978 1.00 97.06 177 GLN A C 1
ATOM 1493 O O . GLN A 1 177 ? 4.424 -0.773 10.997 1.00 97.06 177 GLN A O 1
ATOM 1498 N N . ALA A 1 178 ? 4.653 -1.119 8.790 1.00 97.81 178 ALA A N 1
ATOM 1499 C CA . ALA A 1 178 ? 3.281 -1.567 8.576 1.00 97.81 178 ALA A CA 1
ATOM 1500 C C . ALA A 1 178 ? 2.914 -2.798 9.427 1.00 97.81 178 ALA A C 1
ATOM 1502 O O . ALA A 1 178 ? 1.826 -2.841 10.013 1.00 97.81 178 ALA A O 1
ATOM 1503 N N . ILE A 1 179 ? 3.835 -3.765 9.541 1.00 96.44 179 ILE A N 1
ATOM 1504 C CA . ILE A 1 179 ? 3.704 -4.928 10.436 1.00 96.44 179 ILE A CA 1
ATOM 1505 C C . ILE A 1 179 ? 3.579 -4.460 11.889 1.00 96.44 179 ILE A C 1
ATOM 1507 O O . ILE A 1 179 ? 2.665 -4.873 12.598 1.00 96.44 179 ILE A O 1
ATOM 1511 N N . THR A 1 180 ? 4.451 -3.546 12.320 1.00 97.31 180 THR A N 1
ATOM 1512 C CA . THR A 1 180 ? 4.440 -3.014 13.691 1.00 97.31 180 THR A CA 1
ATOM 1513 C C . THR A 1 180 ? 3.099 -2.361 14.027 1.00 97.31 180 THR A C 1
ATOM 1515 O O . THR A 1 180 ? 2.579 -2.552 15.127 1.00 97.31 180 THR A O 1
ATOM 1518 N N . TYR A 1 181 ? 2.500 -1.614 13.097 1.00 98.00 181 TYR A N 1
ATOM 1519 C CA . TYR A 1 181 ? 1.219 -0.944 13.342 1.00 98.00 181 TYR A CA 1
ATOM 1520 C C . TYR A 1 181 ? 0.042 -1.901 13.465 1.00 98.00 181 TYR A C 1
ATOM 1522 O O . TYR A 1 181 ? -0.852 -1.641 14.269 1.00 98.00 181 TYR A O 1
ATOM 1530 N N . LYS A 1 182 ? 0.056 -3.014 12.725 1.00 96.44 182 LYS A N 1
ATOM 1531 C CA . LYS A 1 182 ? -0.972 -4.055 12.836 1.00 96.44 182 LYS A CA 1
ATOM 1532 C C . LYS A 1 182 ? -1.025 -4.632 14.260 1.00 96.44 182 LYS A C 1
ATOM 1534 O O . LYS A 1 182 ? -2.092 -5.004 14.732 1.00 96.44 182 LYS A O 1
ATOM 1539 N N . ASP A 1 183 ? 0.111 -4.655 14.956 1.00 96.06 183 ASP A N 1
ATOM 1540 C CA . ASP A 1 183 ? 0.247 -5.116 16.345 1.00 96.06 183 ASP A CA 1
ATOM 1541 C C . ASP A 1 183 ? 0.415 -3.952 17.349 1.00 96.06 183 ASP A C 1
ATOM 1543 O O . ASP A 1 183 ? 1.006 -4.102 18.424 1.00 96.06 183 ASP A O 1
ATOM 1547 N N . SER A 1 184 ? -0.087 -2.762 17.008 1.00 98.12 184 SER A N 1
ATOM 1548 C CA . SER A 1 184 ? -0.057 -1.572 17.866 1.00 98.12 184 SER A CA 1
ATOM 1549 C C . SER A 1 184 ? -1.456 -1.146 18.305 1.00 98.12 184 SER A C 1
ATOM 1551 O O . SER A 1 184 ? -2.434 -1.315 17.583 1.00 98.12 184 SER A O 1
ATOM 1553 N N . ALA A 1 185 ? -1.538 -0.560 19.498 1.00 98.25 185 ALA A N 1
ATOM 1554 C CA . ALA A 1 185 ? -2.763 -0.015 20.066 1.00 98.25 185 ALA A CA 1
ATOM 1555 C C . ALA A 1 185 ? -2.800 1.513 19.913 1.00 98.25 185 ALA A C 1
ATOM 1557 O O . ALA A 1 185 ? -1.811 2.195 20.200 1.00 98.25 185 ALA A O 1
ATOM 1558 N N . PHE A 1 186 ? -3.944 2.046 19.493 1.00 98.25 186 PHE A N 1
ATOM 1559 C CA . PHE A 1 186 ? -4.174 3.471 19.256 1.00 98.25 186 PHE A CA 1
ATOM 1560 C C . PHE A 1 186 ? -5.449 3.936 19.958 1.00 98.25 186 PHE A C 1
ATOM 1562 O O . PHE A 1 186 ? -6.409 3.180 20.052 1.00 98.25 186 PHE A O 1
ATOM 1569 N N . GLU A 1 187 ? -5.491 5.186 20.410 1.00 97.00 187 GLU A N 1
ATOM 1570 C CA . GLU A 1 187 ? -6.663 5.747 21.091 1.00 97.00 187 GLU A CA 1
ATOM 1571 C C . GLU A 1 187 ? -7.504 6.602 20.138 1.00 97.00 187 GLU A C 1
ATOM 1573 O O . GLU A 1 187 ? -7.022 7.585 19.573 1.00 97.00 187 GLU A O 1
ATOM 1578 N N . ILE A 1 188 ? -8.783 6.253 19.973 1.00 95.12 188 ILE A N 1
ATOM 1579 C CA . ILE A 1 188 ? -9.748 7.016 19.171 1.00 95.12 188 ILE A CA 1
ATOM 1580 C C . ILE A 1 188 ? -11.036 7.169 19.971 1.00 95.12 188 ILE A C 1
ATOM 1582 O O . ILE A 1 188 ? -11.722 6.188 20.239 1.00 95.12 188 ILE A O 1
ATOM 1586 N N . LYS A 1 189 ? -11.400 8.410 20.323 1.00 92.94 189 LYS A N 1
ATOM 1587 C CA . LYS A 1 189 ? -12.612 8.717 21.112 1.00 92.94 189 LYS A CA 1
ATOM 1588 C C . LYS A 1 189 ? -12.710 7.866 22.397 1.00 92.94 189 LYS A C 1
ATOM 1590 O O . LYS A 1 189 ? -13.762 7.296 22.675 1.00 92.94 189 LYS A O 1
ATOM 1595 N N . ASN A 1 190 ? -11.611 7.774 23.151 1.00 92.69 190 ASN A N 1
ATOM 1596 C CA . ASN A 1 190 ? -11.492 6.994 24.395 1.00 92.69 190 ASN A CA 1
ATOM 1597 C C . ASN A 1 190 ? -11.686 5.479 24.221 1.00 92.69 190 ASN A C 1
ATOM 1599 O O . ASN A 1 190 ? -12.073 4.787 25.162 1.00 92.69 190 ASN A O 1
ATOM 1603 N N . LYS A 1 191 ? -11.467 4.963 23.009 1.00 95.75 191 LYS A N 1
ATOM 1604 C CA . LYS A 1 191 ? -11.422 3.530 22.738 1.00 95.75 191 LYS A CA 1
ATOM 1605 C C . LYS A 1 191 ? -10.039 3.158 22.242 1.00 95.75 191 LYS A C 1
ATOM 1607 O O . LYS A 1 191 ? -9.550 3.746 21.273 1.00 95.75 191 LYS A O 1
ATOM 1612 N N . THR A 1 192 ? -9.484 2.116 22.845 1.00 97.00 192 THR A N 1
ATOM 1613 C CA . THR A 1 192 ? -8.290 1.452 22.344 1.00 97.00 192 THR A CA 1
ATOM 1614 C C . THR A 1 192 ? -8.655 0.622 21.116 1.00 97.00 192 THR A C 1
ATOM 1616 O O . THR A 1 192 ? -9.492 -0.278 21.176 1.00 97.00 192 THR A O 1
ATOM 1619 N N . ILE A 1 193 ? -8.018 0.930 19.995 1.00 97.44 193 ILE A N 1
ATOM 1620 C CA . ILE A 1 193 ? -8.199 0.286 18.700 1.00 97.44 193 ILE A CA 1
ATOM 1621 C C . ILE A 1 193 ? -6.897 -0.404 18.304 1.00 97.44 193 ILE A C 1
ATOM 1623 O O . ILE A 1 193 ? -5.820 0.185 18.397 1.00 97.44 193 ILE A O 1
ATOM 1627 N N . ILE A 1 194 ? -7.014 -1.636 17.816 1.00 97.69 194 ILE A N 1
ATOM 1628 C CA . ILE A 1 194 ? -5.940 -2.361 17.135 1.00 97.69 194 ILE A CA 1
ATOM 1629 C C . ILE A 1 194 ? -6.391 -2.539 15.680 1.00 97.69 194 ILE A C 1
ATOM 1631 O O . ILE A 1 194 ? -7.500 -3.039 15.468 1.00 97.69 194 ILE A O 1
ATOM 1635 N N . PRO A 1 195 ? -5.603 -2.107 14.679 1.00 97.56 195 PRO A N 1
ATOM 1636 C CA . PRO A 1 195 ? -5.979 -2.255 13.277 1.00 97.56 195 PRO A CA 1
ATOM 1637 C C . PRO A 1 195 ? -6.193 -3.724 12.909 1.00 97.56 195 PRO A C 1
ATOM 1639 O O . PRO A 1 195 ? -5.372 -4.576 13.242 1.00 97.56 195 PRO A O 1
ATOM 1642 N N . LYS A 1 196 ? -7.257 -4.024 12.158 1.00 96.62 196 LYS A N 1
ATOM 1643 C CA . LYS A 1 196 ? -7.501 -5.378 11.636 1.00 96.62 196 LYS A CA 1
ATOM 1644 C C . LYS A 1 196 ? -6.381 -5.828 10.698 1.00 96.62 196 LYS A C 1
ATOM 1646 O O . LYS A 1 196 ? -5.950 -6.977 10.729 1.00 96.62 196 LYS A O 1
ATOM 1651 N N . PHE A 1 197 ? -5.924 -4.902 9.864 1.00 97.56 197 PHE A N 1
ATOM 1652 C CA . PHE A 1 197 ? -4.799 -5.051 8.953 1.00 97.56 197 PHE A CA 1
ATOM 1653 C C . PHE A 1 197 ? -4.137 -3.685 8.731 1.00 97.56 197 PHE A C 1
ATOM 1655 O O . PHE A 1 197 ? -4.705 -2.641 9.069 1.00 97.56 197 PHE A O 1
ATOM 1662 N N . THR A 1 198 ? -2.957 -3.693 8.116 1.00 98.12 198 THR A N 1
ATOM 1663 C CA . THR A 1 198 ? -2.291 -2.477 7.630 1.00 98.12 198 THR A CA 1
ATOM 1664 C C . THR A 1 198 ? -2.126 -2.564 6.122 1.00 98.12 198 THR A C 1
ATOM 1666 O O . THR A 1 198 ? -1.857 -3.634 5.587 1.00 98.12 198 THR A O 1
ATOM 1669 N N . LEU A 1 199 ? -2.268 -1.456 5.407 1.00 98.50 199 LEU A N 1
ATOM 1670 C CA . LEU A 1 199 ? -1.935 -1.375 3.992 1.00 98.50 199 LEU A CA 1
ATOM 1671 C C . LEU A 1 199 ? -0.661 -0.570 3.805 1.00 98.50 199 LEU A C 1
ATOM 1673 O O . LEU A 1 199 ? -0.445 0.424 4.489 1.00 98.50 199 LEU A O 1
ATOM 1677 N N . VAL A 1 200 ? 0.146 -0.959 2.829 1.00 97.88 200 VAL A N 1
ATOM 1678 C CA . VAL A 1 200 ? 1.191 -0.085 2.302 1.00 97.88 200 VAL A CA 1
ATOM 1679 C C . VAL A 1 200 ? 0.667 0.637 1.066 1.00 97.88 200 VAL A C 1
ATOM 1681 O O . VAL A 1 200 ? 0.028 0.036 0.191 1.00 97.88 200 VAL A O 1
ATOM 1684 N N . PHE A 1 201 ? 0.940 1.934 0.989 1.00 97.69 201 PHE A N 1
ATOM 1685 C CA . PHE A 1 201 ? 0.633 2.759 -0.170 1.00 97.69 201 PHE A CA 1
ATOM 1686 C C . PHE A 1 201 ? 1.887 3.492 -0.632 1.00 97.69 201 PHE A C 1
ATOM 1688 O O . PHE A 1 201 ? 2.536 4.201 0.133 1.00 97.69 201 PHE A O 1
ATOM 1695 N N . THR A 1 202 ? 2.236 3.327 -1.906 1.00 95.25 202 THR A N 1
ATOM 1696 C CA . THR A 1 202 ? 3.436 3.952 -2.467 1.00 95.25 202 THR A CA 1
ATOM 1697 C C . THR A 1 202 ? 3.163 4.525 -3.842 1.00 95.25 202 THR A C 1
ATOM 1699 O O . THR A 1 202 ? 2.136 4.269 -4.468 1.00 95.25 202 THR A O 1
ATOM 1702 N N . ASN A 1 203 ? 4.135 5.239 -4.391 1.00 92.75 203 ASN A N 1
ATOM 1703 C CA . ASN A 1 203 ? 4.108 5.618 -5.797 1.00 92.75 203 ASN A CA 1
ATOM 1704 C C . ASN A 1 203 ? 4.077 4.397 -6.753 1.00 92.75 203 ASN A C 1
ATOM 1706 O O . ASN A 1 203 ? 3.657 4.530 -7.901 1.00 92.75 203 ASN A O 1
ATOM 1710 N N . LEU A 1 204 ? 4.416 3.185 -6.292 1.00 91.19 204 LEU A N 1
ATOM 1711 C CA . LEU A 1 204 ? 4.260 1.932 -7.052 1.00 91.19 204 LEU A CA 1
ATOM 1712 C C . LEU A 1 204 ? 2.825 1.379 -7.044 1.00 91.19 204 LEU A C 1
ATOM 1714 O O . LEU A 1 204 ? 2.529 0.420 -7.762 1.00 91.19 204 LEU A O 1
ATOM 1718 N N . SER A 1 205 ? 1.917 1.987 -6.281 1.00 93.50 205 SER A N 1
ATOM 1719 C CA . SER A 1 205 ? 0.483 1.692 -6.337 1.00 93.50 205 SER A CA 1
ATOM 1720 C C . SER A 1 205 ? -0.160 2.169 -7.646 1.00 93.50 205 SER A C 1
ATOM 1722 O O . SER A 1 205 ? -1.257 1.726 -7.983 1.00 93.50 205 SER A O 1
ATOM 1724 N N . PHE A 1 206 ? 0.524 3.026 -8.416 1.00 92.62 206 PHE A N 1
ATOM 1725 C CA . PHE A 1 206 ? 0.110 3.466 -9.750 1.00 92.62 206 PHE A CA 1
ATOM 1726 C C . PHE A 1 206 ? 0.733 2.580 -10.837 1.00 92.62 206 PHE A C 1
ATOM 1728 O O . PHE A 1 206 ? 1.954 2.393 -10.886 1.00 92.62 206 PHE A O 1
ATOM 1735 N N . LYS A 1 207 ? -0.092 2.062 -11.758 1.00 88.94 207 LYS A N 1
ATOM 1736 C CA . LYS A 1 207 ? 0.327 1.087 -12.781 1.00 88.94 207 LYS A CA 1
ATOM 1737 C C . LYS A 1 207 ? 1.483 1.602 -13.640 1.00 88.94 207 LYS A C 1
ATOM 1739 O O . LYS A 1 207 ? 2.440 0.853 -13.847 1.00 88.94 207 LYS A O 1
ATOM 1744 N N . ASN A 1 208 ? 1.442 2.848 -14.111 1.00 83.81 208 ASN A N 1
ATOM 1745 C CA . ASN A 1 208 ? 2.513 3.391 -14.956 1.00 83.81 208 ASN A CA 1
ATOM 1746 C C . ASN A 1 208 ? 3.843 3.544 -14.205 1.00 83.81 208 ASN A C 1
ATOM 1748 O O . ASN A 1 208 ? 4.891 3.170 -14.735 1.00 83.81 208 ASN A O 1
ATOM 1752 N N . GLN A 1 209 ? 3.817 4.020 -12.958 1.00 83.50 209 GLN A N 1
ATOM 1753 C CA . GLN A 1 209 ? 5.027 4.142 -12.135 1.00 83.50 209 GLN A CA 1
ATOM 1754 C C . GLN A 1 209 ? 5.626 2.771 -11.807 1.00 83.50 209 GLN A C 1
ATOM 1756 O O . GLN A 1 209 ? 6.824 2.547 -11.990 1.00 83.50 209 GLN A O 1
ATOM 1761 N N . ARG A 1 210 ? 4.773 1.808 -11.447 1.00 85.88 210 ARG A N 1
ATOM 1762 C CA . ARG A 1 210 ? 5.171 0.411 -11.275 1.00 85.88 210 ARG A CA 1
ATOM 1763 C C . ARG A 1 210 ? 5.784 -0.164 -12.546 1.00 85.88 210 ARG A C 1
ATOM 1765 O O . ARG A 1 210 ? 6.845 -0.770 -12.485 1.00 85.88 210 ARG A O 1
ATOM 1772 N N . LYS A 1 211 ? 5.173 0.054 -13.715 1.00 81.88 211 LYS A N 1
ATOM 1773 C CA . LYS A 1 211 ? 5.697 -0.421 -15.007 1.00 81.88 211 LYS A CA 1
ATOM 1774 C C . LYS A 1 211 ? 7.069 0.183 -15.328 1.00 81.88 211 LYS A C 1
ATOM 1776 O O . LYS A 1 211 ? 7.917 -0.536 -15.863 1.00 81.88 211 LYS A O 1
ATOM 1781 N N . LYS A 1 212 ? 7.300 1.461 -14.993 1.00 77.62 212 LYS A N 1
ATOM 1782 C CA . LYS A 1 212 ? 8.614 2.118 -15.128 1.00 77.62 212 LYS A CA 1
ATOM 1783 C C . LYS A 1 212 ? 9.657 1.424 -14.252 1.00 77.62 212 LYS A C 1
ATOM 1785 O O . LYS A 1 212 ? 10.715 1.067 -14.762 1.00 77.62 212 LYS A O 1
ATOM 1790 N N . LEU A 1 213 ? 9.332 1.138 -12.990 1.00 74.00 213 LEU A N 1
ATOM 1791 C CA . LEU A 1 213 ? 10.242 0.427 -12.087 1.00 74.00 213 LEU A CA 1
ATOM 1792 C C . LEU A 1 213 ? 10.511 -1.019 -12.543 1.00 74.00 213 LEU A C 1
ATOM 1794 O O . LEU A 1 213 ? 11.663 -1.413 -12.671 1.00 74.00 213 LEU A O 1
ATOM 1798 N N . LEU A 1 214 ? 9.468 -1.791 -12.869 1.00 71.50 214 LEU A N 1
ATOM 1799 C CA . LEU A 1 214 ? 9.584 -3.184 -13.335 1.00 71.50 214 LEU A CA 1
ATOM 1800 C C . LEU A 1 214 ? 10.325 -3.319 -14.678 1.00 71.50 214 LEU A C 1
ATOM 1802 O O . LEU A 1 214 ? 10.708 -4.420 -15.075 1.00 71.50 214 LEU A O 1
ATOM 1806 N N . SER A 1 215 ? 10.472 -2.220 -15.420 1.00 70.75 215 SER A N 1
ATOM 1807 C CA . SER A 1 215 ? 11.215 -2.202 -16.679 1.00 70.75 215 SER A CA 1
ATOM 1808 C C . SER A 1 215 ? 12.721 -2.073 -16.484 1.00 70.75 215 SER A C 1
ATOM 1810 O O . SER A 1 215 ? 13.442 -2.343 -17.443 1.00 70.75 215 SER A O 1
ATOM 1812 N N . ARG A 1 216 ? 13.186 -1.727 -15.277 1.00 67.75 216 ARG A N 1
ATOM 1813 C CA . ARG A 1 216 ? 14.608 -1.686 -14.942 1.00 67.75 216 ARG A CA 1
ATOM 1814 C C . ARG A 1 216 ? 15.194 -3.091 -14.890 1.00 67.75 216 ARG A C 1
ATOM 1816 O O . ARG A 1 216 ? 14.563 -4.024 -14.394 1.00 67.75 216 ARG A O 1
ATOM 1823 N N . VAL A 1 217 ? 16.360 -3.258 -15.508 1.00 56.56 217 VAL A N 1
ATOM 1824 C CA . VAL A 1 217 ? 16.984 -4.575 -15.718 1.00 56.56 217 VAL A CA 1
ATOM 1825 C C . VAL A 1 217 ? 18.128 -4.839 -14.748 1.00 56.56 217 VAL A C 1
ATOM 1827 O O . VAL A 1 217 ? 18.486 -5.992 -14.529 1.00 56.56 217 VAL A O 1
ATOM 1830 N N . ASP A 1 218 ? 18.669 -3.789 -14.148 1.00 59.78 218 ASP A N 1
ATOM 1831 C CA . ASP A 1 218 ? 19.759 -3.866 -13.192 1.00 59.78 218 ASP A CA 1
ATOM 1832 C C . ASP A 1 218 ? 19.355 -4.591 -11.905 1.00 59.78 218 ASP A C 1
ATOM 1834 O O . ASP A 1 218 ? 20.204 -5.238 -11.294 1.00 59.78 218 ASP A O 1
ATOM 1838 N N . TRP A 1 219 ? 18.089 -4.510 -11.486 1.00 62.25 219 TRP A N 1
ATOM 1839 C CA . TRP A 1 219 ? 17.663 -4.963 -10.161 1.00 62.25 219 TRP A CA 1
ATOM 1840 C C . TRP A 1 219 ? 16.545 -6.017 -10.221 1.00 62.25 219 TRP A C 1
ATOM 1842 O O . TRP A 1 219 ? 15.555 -5.851 -10.937 1.00 62.25 219 TRP A O 1
ATOM 1852 N N . ASP A 1 220 ? 16.628 -7.064 -9.387 1.00 73.31 220 ASP A N 1
ATOM 1853 C CA . ASP A 1 220 ? 15.543 -8.047 -9.182 1.00 73.31 220 ASP A CA 1
ATOM 1854 C C . ASP A 1 220 ? 14.400 -7.488 -8.304 1.00 73.31 220 ASP A C 1
ATOM 1856 O O . ASP A 1 220 ? 13.811 -8.152 -7.448 1.00 73.31 220 ASP A O 1
ATOM 1860 N N . MET A 1 221 ? 14.087 -6.209 -8.524 1.00 73.88 221 MET A N 1
ATOM 1861 C CA . MET A 1 221 ? 13.033 -5.461 -7.849 1.00 73.88 221 MET A CA 1
ATOM 1862 C C . MET A 1 221 ? 11.679 -6.175 -7.850 1.00 73.88 221 MET A C 1
ATOM 1864 O O . MET A 1 221 ? 11.050 -6.218 -6.793 1.00 73.88 221 MET A O 1
ATOM 1868 N N . PRO A 1 222 ? 11.195 -6.729 -8.983 1.00 77.38 222 PRO A N 1
ATOM 1869 C CA . PRO A 1 222 ? 9.898 -7.396 -9.005 1.00 77.38 222 PRO A CA 1
ATOM 1870 C C . PRO A 1 222 ? 9.831 -8.556 -8.009 1.00 77.38 222 PRO A C 1
ATOM 1872 O O . PRO A 1 222 ? 8.821 -8.720 -7.325 1.00 77.38 222 PRO A O 1
ATOM 1875 N N . SER A 1 223 ? 10.902 -9.348 -7.925 1.00 82.12 223 SER A N 1
ATOM 1876 C CA . SER A 1 223 ? 10.956 -10.532 -7.070 1.00 82.12 223 SER A CA 1
ATOM 1877 C C . SER A 1 223 ? 11.105 -10.146 -5.606 1.00 82.12 223 SER A C 1
ATOM 1879 O O . SER A 1 223 ? 10.401 -10.704 -4.772 1.00 82.12 223 SER A O 1
ATOM 1881 N N . MET A 1 224 ? 11.928 -9.143 -5.284 1.00 82.75 224 MET A N 1
ATOM 1882 C CA . MET A 1 224 ? 12.056 -8.640 -3.911 1.00 82.75 224 MET A CA 1
ATOM 1883 C C . MET A 1 224 ? 10.781 -7.967 -3.410 1.00 82.75 224 MET A C 1
ATOM 1885 O O . MET A 1 224 ? 10.329 -8.258 -2.307 1.00 82.75 224 MET A O 1
ATOM 1889 N N . TRP A 1 225 ? 10.149 -7.123 -4.231 1.00 85.25 225 TRP A N 1
ATOM 1890 C CA . TRP A 1 225 ? 8.860 -6.525 -3.887 1.00 85.25 225 TRP A CA 1
ATOM 1891 C C . TRP A 1 225 ? 7.812 -7.603 -3.614 1.00 85.25 225 TRP A C 1
ATOM 1893 O O . TRP A 1 225 ? 7.095 -7.536 -2.616 1.00 85.25 225 TRP A O 1
ATOM 1903 N N . ARG A 1 226 ? 7.758 -8.636 -4.466 1.00 86.19 226 ARG A N 1
ATOM 1904 C CA . ARG A 1 226 ? 6.896 -9.802 -4.256 1.00 86.19 226 ARG A CA 1
ATOM 1905 C C . ARG A 1 226 ? 7.254 -10.524 -2.956 1.00 86.19 226 ARG A C 1
ATOM 1907 O O . ARG A 1 226 ? 6.351 -10.794 -2.177 1.00 86.19 226 ARG A O 1
ATOM 1914 N N . ALA A 1 227 ? 8.531 -10.780 -2.685 1.00 89.62 227 ALA A N 1
ATOM 1915 C CA . ALA A 1 227 ? 8.979 -11.451 -1.466 1.00 89.62 227 ALA A CA 1
ATOM 1916 C C . ALA A 1 227 ? 8.554 -10.691 -0.198 1.00 89.62 227 ALA A C 1
ATOM 1918 O O . ALA A 1 227 ? 7.935 -11.286 0.682 1.00 89.62 227 ALA A O 1
ATOM 1919 N N . TYR A 1 228 ? 8.788 -9.374 -0.138 1.00 90.50 228 TYR A N 1
ATOM 1920 C CA . TYR A 1 228 ? 8.341 -8.544 0.984 1.00 90.50 228 TYR A CA 1
ATOM 1921 C C . TYR A 1 228 ? 6.821 -8.542 1.127 1.00 90.50 228 TYR A C 1
ATOM 1923 O O . TYR A 1 228 ? 6.310 -8.745 2.223 1.00 90.50 228 TYR A O 1
ATOM 1931 N N . SER A 1 229 ? 6.096 -8.389 0.017 1.00 91.06 229 SER A N 1
ATOM 1932 C CA . SER A 1 229 ? 4.629 -8.389 0.023 1.00 91.06 229 SER A CA 1
ATOM 1933 C C . SER A 1 229 ? 4.059 -9.721 0.517 1.00 91.06 229 SER A C 1
ATOM 1935 O O . SER A 1 229 ? 3.097 -9.735 1.278 1.00 91.06 229 SER A O 1
ATOM 1937 N N . HIS A 1 230 ? 4.655 -10.847 0.109 1.00 91.69 230 HIS A N 1
ATOM 1938 C CA . HIS A 1 230 ? 4.270 -12.180 0.574 1.00 91.69 230 HIS A CA 1
ATOM 1939 C C . HIS A 1 230 ? 4.519 -12.350 2.069 1.00 91.69 230 HIS A C 1
ATOM 1941 O O . HIS A 1 230 ? 3.599 -12.734 2.788 1.00 91.69 230 HIS A O 1
ATOM 1947 N N . LEU A 1 231 ? 5.724 -12.021 2.541 1.00 91.25 231 LEU A N 1
ATOM 1948 C CA . LEU A 1 231 ? 6.067 -12.119 3.958 1.00 91.25 231 LEU A CA 1
ATOM 1949 C C . LEU A 1 231 ? 5.146 -11.240 4.813 1.00 91.25 231 LEU A C 1
ATOM 1951 O O . LEU A 1 231 ? 4.541 -11.718 5.769 1.00 91.25 231 LEU A O 1
ATOM 1955 N N . ALA A 1 232 ? 4.981 -9.974 4.432 1.00 92.69 232 ALA A N 1
ATOM 1956 C CA . ALA A 1 232 ? 4.158 -9.024 5.167 1.00 92.69 232 ALA A CA 1
ATOM 1957 C C . ALA A 1 232 ? 2.665 -9.406 5.137 1.00 92.69 232 ALA A C 1
ATOM 1959 O O . ALA A 1 232 ? 1.953 -9.201 6.119 1.00 92.69 232 ALA A O 1
ATOM 1960 N N . SER A 1 233 ? 2.190 -10.061 4.071 1.00 93.62 233 SER A N 1
ATOM 1961 C CA . SER A 1 233 ? 0.818 -10.575 4.011 1.00 93.62 233 SER A CA 1
ATOM 1962 C C . SER A 1 233 ? 0.520 -11.640 5.068 1.00 93.62 233 SER A C 1
ATOM 1964 O O . SER A 1 233 ? -0.621 -11.702 5.528 1.00 93.62 233 SER A O 1
ATOM 1966 N N . HIS A 1 234 ? 1.504 -12.437 5.498 1.00 91.31 234 HIS A N 1
ATOM 1967 C CA . HIS A 1 234 ? 1.325 -13.357 6.631 1.00 91.31 234 HIS A CA 1
ATOM 1968 C C . HIS A 1 234 ? 1.155 -12.622 7.969 1.00 91.31 234 HIS A C 1
ATOM 1970 O O . HIS A 1 234 ? 0.527 -13.144 8.888 1.00 91.31 234 HIS A O 1
ATOM 1976 N N . ALA A 1 235 ? 1.645 -11.387 8.054 1.00 92.19 235 ALA A N 1
ATOM 1977 C CA . ALA A 1 235 ? 1.481 -10.497 9.195 1.00 92.19 235 ALA A CA 1
ATOM 1978 C C . ALA A 1 235 ? 0.278 -9.542 9.049 1.00 92.19 235 ALA A C 1
ATOM 1980 O O . ALA A 1 235 ? 0.188 -8.555 9.768 1.00 92.19 235 ALA A O 1
ATOM 1981 N N . GLY A 1 236 ? -0.660 -9.808 8.131 1.00 95.00 236 GLY A N 1
ATOM 1982 C CA . GLY A 1 236 ? -1.841 -8.956 7.949 1.00 95.00 236 GLY A CA 1
ATOM 1983 C C . GLY A 1 236 ? -1.534 -7.615 7.279 1.00 95.00 236 GLY A C 1
ATOM 1984 O O . GLY A 1 236 ? -2.255 -6.644 7.498 1.00 95.00 236 GLY A O 1
ATOM 1985 N N . VAL A 1 237 ? -0.478 -7.547 6.462 1.00 96.88 237 VAL A N 1
ATOM 1986 C CA . VAL A 1 237 ? -0.163 -6.363 5.656 1.00 96.88 237 VAL A CA 1
ATOM 1987 C C . VAL A 1 237 ? -0.568 -6.571 4.197 1.00 96.88 237 VAL A C 1
ATOM 1989 O O . VAL A 1 237 ? -0.135 -7.519 3.542 1.00 96.88 237 VAL A O 1
ATOM 1992 N N . GLY A 1 238 ? -1.402 -5.674 3.682 1.00 97.25 238 GLY A N 1
ATOM 1993 C CA . GLY A 1 238 ? -1.830 -5.631 2.286 1.00 97.25 238 GLY A CA 1
ATOM 1994 C C . GLY A 1 238 ? -1.217 -4.460 1.521 1.00 97.25 238 GLY A C 1
ATOM 1995 O O . GLY A 1 238 ? -0.458 -3.658 2.058 1.00 97.25 238 GLY A O 1
ATOM 1996 N N . ILE A 1 239 ? -1.578 -4.340 0.250 1.00 97.19 239 ILE A N 1
ATOM 1997 C CA . ILE A 1 239 ? -1.213 -3.227 -0.628 1.00 97.19 239 ILE A CA 1
ATOM 1998 C C . ILE A 1 239 ? -2.497 -2.576 -1.122 1.00 97.19 239 ILE A C 1
ATOM 2000 O O . ILE A 1 239 ? -3.411 -3.268 -1.581 1.00 97.19 239 ILE A O 1
ATOM 2004 N N . LEU A 1 240 ? -2.540 -1.247 -1.071 1.00 98.19 240 LEU A N 1
ATOM 2005 C CA . LEU A 1 240 ? -3.552 -0.465 -1.771 1.00 98.19 240 LEU A CA 1
ATOM 2006 C C . LEU A 1 240 ? -3.053 -0.145 -3.184 1.00 98.19 240 LEU A C 1
ATOM 2008 O O . LEU A 1 240 ? -2.041 0.538 -3.343 1.00 98.19 240 LEU A O 1
ATOM 2012 N N . GLU A 1 241 ? -3.756 -0.612 -4.213 1.00 96.50 241 GLU A N 1
ATOM 2013 C CA . GLU A 1 241 ? -3.463 -0.287 -5.613 1.00 96.50 241 GLU A CA 1
ATOM 2014 C C . GLU A 1 241 ? -4.496 0.676 -6.198 1.00 96.50 241 GLU A C 1
ATOM 2016 O O . GLU A 1 241 ? -5.691 0.570 -5.919 1.00 96.50 241 GLU A O 1
ATOM 2021 N N . ILE A 1 242 ? -4.039 1.572 -7.075 1.00 96.81 242 ILE A N 1
ATOM 2022 C CA . ILE A 1 242 ? -4.897 2.516 -7.791 1.00 96.81 242 ILE A CA 1
ATOM 2023 C C . ILE A 1 242 ? -5.185 1.985 -9.191 1.00 96.81 242 ILE A C 1
ATOM 2025 O O . ILE A 1 242 ? -4.282 1.726 -9.994 1.00 96.81 242 ILE A O 1
ATOM 2029 N N . LEU A 1 243 ? -6.471 1.864 -9.508 1.00 95.19 243 LEU A N 1
ATOM 2030 C CA . LEU A 1 243 ? -6.946 1.521 -10.838 1.00 95.19 243 LEU A CA 1
ATOM 2031 C C . LEU A 1 243 ? -7.041 2.809 -11.661 1.00 95.19 243 LEU A C 1
ATOM 2033 O O . LEU A 1 243 ? -8.064 3.491 -11.665 1.00 95.19 243 LEU A O 1
ATOM 2037 N N . GLU A 1 244 ? -5.945 3.150 -12.348 1.00 91.69 244 GLU A N 1
ATOM 2038 C CA . GLU A 1 244 ? -5.881 4.335 -13.216 1.00 91.69 244 GLU A CA 1
ATOM 2039 C C . GLU A 1 244 ? -6.993 4.295 -14.288 1.00 91.69 244 GLU A C 1
ATOM 2041 O O . GLU A 1 244 ? -7.301 3.203 -14.791 1.00 91.69 244 GLU A O 1
ATOM 2046 N N . PRO A 1 245 ? -7.594 5.451 -14.632 1.00 91.00 245 PRO A N 1
ATOM 2047 C CA . PRO A 1 245 ? -8.694 5.517 -15.587 1.00 91.00 245 PRO A CA 1
ATOM 2048 C C . PRO A 1 245 ? -8.234 5.132 -16.996 1.00 91.00 245 PRO A C 1
ATOM 2050 O O . PRO A 1 245 ? -7.082 5.377 -17.359 1.00 91.00 245 PRO A O 1
ATOM 2053 N N . TYR A 1 246 ? -9.141 4.581 -17.799 1.00 86.75 246 TYR A N 1
ATOM 2054 C CA . TYR A 1 246 ? -8.932 4.348 -19.230 1.00 86.75 246 TYR A CA 1
ATOM 2055 C C . TYR A 1 246 ? -9.974 5.107 -20.055 1.00 86.75 246 TYR A C 1
ATOM 2057 O O . TYR A 1 246 ? -10.965 5.601 -19.517 1.00 86.75 246 TYR A O 1
ATOM 2065 N N . ILE A 1 247 ? -9.710 5.234 -21.353 1.00 87.38 247 ILE A N 1
ATOM 2066 C CA . ILE A 1 247 ? -10.658 5.778 -22.324 1.00 87.38 247 ILE A CA 1
ATOM 2067 C C . ILE A 1 247 ? -11.231 4.592 -23.088 1.00 87.38 247 ILE A C 1
ATOM 2069 O O . ILE A 1 247 ? -10.469 3.823 -23.680 1.00 87.38 247 ILE A O 1
ATOM 2073 N N . ASP A 1 248 ? -12.549 4.429 -23.058 1.00 87.56 248 ASP A N 1
ATOM 2074 C CA . ASP A 1 248 ? -13.218 3.442 -23.895 1.00 87.56 248 ASP A CA 1
ATOM 2075 C C . ASP A 1 248 ? -13.051 3.842 -25.369 1.00 87.56 248 ASP A C 1
ATOM 2077 O O . ASP A 1 248 ? -13.324 4.973 -25.776 1.00 87.56 248 ASP A O 1
ATOM 2081 N N . TYR A 1 249 ? -12.541 2.929 -26.194 1.00 85.25 249 TYR A N 1
ATOM 2082 C CA . TYR A 1 249 ? -12.217 3.248 -27.584 1.00 85.25 249 TYR A CA 1
ATOM 2083 C C . TYR A 1 249 ? -13.462 3.424 -28.461 1.00 85.25 249 TYR A C 1
ATOM 2085 O O . TYR A 1 249 ? -13.370 4.141 -29.465 1.00 85.25 249 TYR A O 1
ATOM 2093 N N . LYS A 1 250 ? -14.589 2.804 -28.084 1.00 90.44 250 LYS A N 1
ATOM 2094 C CA . LYS A 1 250 ? -15.876 2.872 -28.779 1.00 90.44 250 LYS A CA 1
ATOM 2095 C C . LYS A 1 250 ? -16.659 4.109 -28.354 1.00 90.44 250 LYS A C 1
ATOM 2097 O O . LYS A 1 250 ? -17.066 4.873 -29.220 1.00 90.44 250 LYS A O 1
ATOM 2102 N N . THR A 1 251 ? -16.838 4.326 -27.051 1.00 92.00 251 THR A N 1
ATOM 2103 C CA . THR A 1 251 ? -17.681 5.418 -26.530 1.00 92.00 251 THR A CA 1
ATOM 2104 C C . THR A 1 251 ? -16.918 6.725 -26.327 1.00 92.00 251 THR A C 1
ATOM 2106 O O . THR A 1 251 ? -17.535 7.778 -26.211 1.00 92.00 251 THR A O 1
ATOM 2109 N N . LYS A 1 252 ? -15.576 6.682 -26.300 1.00 91.25 252 LYS A N 1
ATOM 2110 C CA . LYS A 1 252 ? -14.685 7.799 -25.919 1.00 91.25 252 LYS A CA 1
ATOM 2111 C C . LYS A 1 252 ? -14.869 8.283 -24.481 1.00 91.25 252 LYS A C 1
ATOM 2113 O O . LYS A 1 252 ? -14.233 9.260 -24.083 1.00 91.25 252 LYS A O 1
ATOM 2118 N N . GLU A 1 253 ? -15.676 7.593 -23.684 1.00 91.25 253 GLU A N 1
ATOM 2119 C CA . GLU A 1 253 ? -15.881 7.938 -22.288 1.00 91.25 253 GLU A CA 1
ATOM 2120 C C . GLU A 1 253 ? -14.655 7.572 -21.458 1.00 91.25 253 GLU A C 1
ATOM 2122 O O . GLU A 1 253 ? -13.976 6.564 -21.679 1.00 91.25 253 GLU A O 1
ATOM 2127 N N . LYS A 1 254 ? -14.359 8.427 -20.482 1.00 91.56 254 LYS A N 1
ATOM 2128 C CA . LYS A 1 254 ? -13.269 8.206 -19.543 1.00 91.56 254 LYS A CA 1
ATOM 2129 C C . LYS A 1 254 ? -13.820 7.550 -18.290 1.00 91.56 254 LYS A C 1
ATOM 2131 O O . LYS A 1 254 ? -14.650 8.139 -17.601 1.00 91.56 254 LYS A O 1
ATOM 2136 N N . SER A 1 255 ? -13.294 6.376 -17.961 1.00 92.94 255 SER A N 1
ATOM 2137 C CA . SER A 1 255 ? -13.654 5.684 -16.73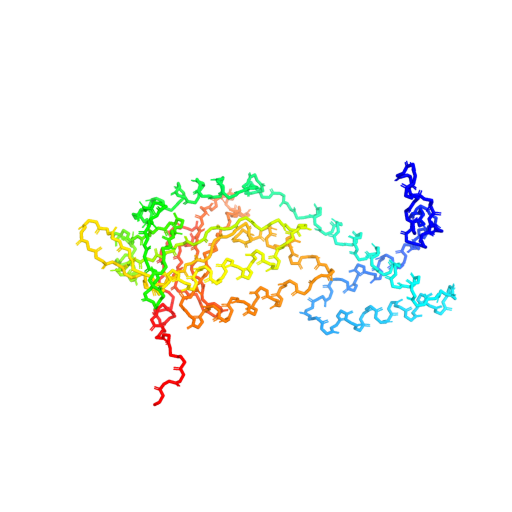0 1.00 92.94 255 SER A CA 1
ATOM 2138 C C . SER A 1 255 ? -13.253 6.501 -15.496 1.00 92.94 255 SER A C 1
ATOM 2140 O O . SER A 1 255 ? -12.361 7.361 -15.537 1.00 92.94 255 SER A O 1
ATOM 2142 N N . GLN A 1 256 ? -13.845 6.180 -14.351 1.00 94.31 256 GLN A N 1
ATOM 2143 C CA . GLN A 1 256 ? -13.406 6.743 -13.082 1.00 94.31 256 GLN A CA 1
ATOM 2144 C C . GLN A 1 256 ? -12.072 6.116 -12.642 1.00 94.31 256 GLN A C 1
ATOM 2146 O O . GLN A 1 256 ? -11.550 5.175 -13.249 1.00 94.31 256 GLN A O 1
ATOM 2151 N N . THR A 1 257 ? -11.476 6.689 -11.594 1.00 95.12 257 THR A N 1
ATOM 2152 C CA . THR A 1 257 ? -10.315 6.096 -10.915 1.00 95.12 257 THR A CA 1
ATOM 2153 C C . THR A 1 257 ? -10.828 5.179 -9.812 1.00 95.12 257 THR A C 1
ATOM 2155 O O . THR A 1 257 ? -11.508 5.652 -8.904 1.00 95.12 257 THR A O 1
ATOM 2158 N N . GLY A 1 258 ? -10.494 3.895 -9.898 1.00 97.25 258 GLY A N 1
ATOM 2159 C CA . GLY A 1 258 ? -10.843 2.899 -8.887 1.00 97.25 258 GLY A CA 1
ATOM 2160 C C . GLY A 1 258 ? -9.683 2.612 -7.935 1.00 97.25 258 GLY A C 1
ATOM 2161 O O . GLY A 1 258 ? -8.580 3.151 -8.080 1.00 97.25 258 GLY A O 1
ATOM 2162 N N . TRP A 1 259 ? -9.905 1.712 -6.986 1.00 98.31 259 TRP A N 1
ATOM 2163 C CA . TRP A 1 259 ? -8.868 1.206 -6.090 1.00 98.31 259 TRP A CA 1
ATOM 2164 C C . TRP A 1 259 ? -9.147 -0.235 -5.698 1.00 98.31 259 TRP A C 1
ATOM 2166 O O . TRP A 1 259 ? -10.279 -0.704 -5.754 1.00 98.31 259 TRP A O 1
ATOM 2176 N N . LYS A 1 260 ? -8.106 -0.947 -5.286 1.00 97.88 260 LYS A N 1
ATOM 2177 C CA . LYS A 1 260 ? -8.254 -2.297 -4.752 1.00 97.88 260 LYS A CA 1
ATOM 2178 C C . LYS A 1 260 ? -7.275 -2.576 -3.633 1.00 97.88 260 LYS A C 1
ATOM 2180 O O . LYS A 1 260 ? -6.162 -2.052 -3.624 1.00 97.88 260 LYS A O 1
ATOM 2185 N N . ILE A 1 261 ? -7.695 -3.436 -2.719 1.00 98.38 261 ILE A N 1
ATOM 2186 C CA . ILE A 1 261 ? -6.885 -3.924 -1.612 1.00 98.38 261 ILE A CA 1
ATOM 2187 C C . ILE A 1 261 ? -6.486 -5.359 -1.916 1.00 98.38 261 ILE A C 1
ATOM 2189 O O . ILE A 1 261 ? -7.336 -6.212 -2.176 1.00 98.38 261 ILE A 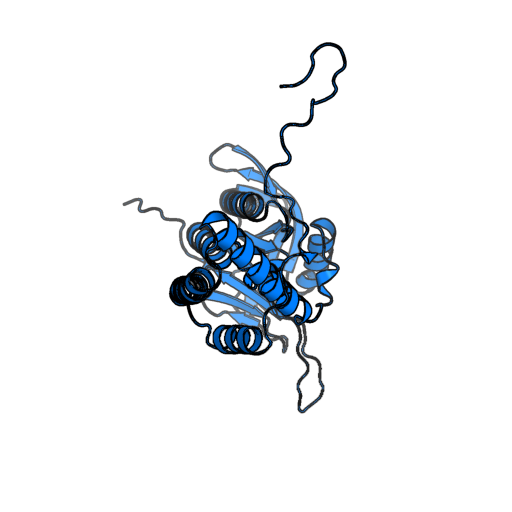O 1
ATOM 2193 N N . PHE A 1 262 ? -5.188 -5.633 -1.869 1.00 95.62 262 PHE A N 1
ATOM 2194 C CA . PHE A 1 262 ? -4.636 -6.932 -2.220 1.00 95.62 262 PHE A CA 1
ATOM 2195 C C . PHE A 1 262 ? -3.646 -7.426 -1.164 1.00 95.62 262 PHE A C 1
ATOM 2197 O O . PHE A 1 262 ? -2.805 -6.671 -0.686 1.00 95.62 262 PHE A O 1
ATOM 2204 N N . PHE A 1 263 ? -3.717 -8.714 -0.839 1.00 95.25 263 PHE A N 1
ATOM 2205 C CA . PHE A 1 263 ? -2.831 -9.394 0.102 1.00 95.25 263 PHE A CA 1
ATOM 2206 C C . PHE A 1 263 ? -2.089 -10.506 -0.635 1.00 95.25 263 PHE A C 1
ATOM 2208 O O . PHE A 1 263 ? -2.650 -11.589 -0.783 1.00 95.25 263 PHE A O 1
ATOM 2215 N N . ALA A 1 264 ? -0.863 -10.217 -1.092 1.00 88.75 264 ALA A N 1
ATOM 2216 C CA . ALA A 1 264 ? 0.124 -11.082 -1.771 1.00 88.75 264 ALA A CA 1
ATOM 2217 C C . ALA A 1 264 ? -0.350 -12.009 -2.910 1.00 88.75 264 ALA A C 1
ATOM 2219 O O . ALA A 1 264 ? 0.219 -11.981 -3.998 1.00 88.75 264 ALA A O 1
ATOM 2220 N N . THR A 1 265 ? -1.361 -12.837 -2.675 1.00 84.56 265 THR A N 1
ATOM 2221 C CA . THR A 1 265 ? -1.940 -13.795 -3.616 1.00 84.56 265 THR A CA 1
ATOM 2222 C C . THR A 1 265 ? -3.412 -13.546 -3.927 1.00 84.56 265 THR A C 1
ATOM 2224 O O . THR A 1 265 ? -3.908 -14.117 -4.893 1.00 84.56 265 THR A O 1
ATOM 2227 N N . SER A 1 266 ? -4.129 -12.723 -3.155 1.00 93.19 266 SER A N 1
ATOM 2228 C CA . SER A 1 266 ? -5.572 -12.557 -3.349 1.00 93.19 266 SER A CA 1
ATOM 2229 C C . SER A 1 266 ? -6.064 -11.140 -3.080 1.00 93.19 266 SER A C 1
ATOM 2231 O O . SER A 1 266 ? -5.611 -10.436 -2.177 1.00 93.19 266 SER A O 1
ATOM 2233 N N . GLU A 1 267 ? -7.034 -10.739 -3.894 1.00 96.56 267 GLU A N 1
ATOM 2234 C CA . GLU A 1 267 ? -7.756 -9.478 -3.775 1.00 96.56 267 GLU A CA 1
ATOM 2235 C C . GLU A 1 267 ? -8.774 -9.586 -2.639 1.00 96.56 267 GLU A C 1
ATOM 2237 O O . GLU A 1 267 ? -9.510 -10.568 -2.558 1.00 96.56 267 GLU A O 1
ATOM 2242 N N . TYR A 1 268 ? -8.783 -8.605 -1.742 1.00 97.94 268 TYR A N 1
ATOM 2243 C CA . TYR A 1 268 ? -9.736 -8.523 -0.639 1.00 97.94 268 TYR A CA 1
ATOM 2244 C C . TYR A 1 268 ? -11.007 -7.817 -1.104 1.00 97.94 268 TYR A C 1
ATOM 2246 O O . TYR A 1 268 ? -12.080 -8.415 -1.120 1.00 97.94 268 TYR A O 1
ATOM 2254 N N . PHE A 1 269 ? -10.865 -6.563 -1.532 1.00 98.50 269 PHE A N 1
ATOM 2255 C CA . PHE A 1 269 ? -11.975 -5.673 -1.840 1.00 98.50 269 PHE A CA 1
ATOM 2256 C C . PHE A 1 269 ? -11.575 -4.683 -2.931 1.00 98.50 269 PHE A C 1
ATOM 2258 O O . PHE A 1 269 ? -10.433 -4.210 -2.939 1.00 98.50 269 PHE A O 1
ATOM 2265 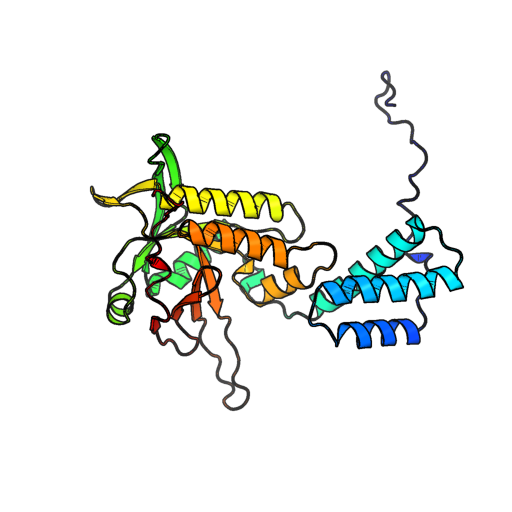N N . THR A 1 270 ? -12.511 -4.355 -3.817 1.00 98.50 270 THR A N 1
ATOM 2266 C CA . THR A 1 270 ? -12.269 -3.486 -4.971 1.00 98.50 270 THR A CA 1
ATOM 2267 C C . THR A 1 270 ? -13.400 -2.489 -5.157 1.00 98.50 270 THR A C 1
ATOM 2269 O O . THR A 1 270 ? -14.569 -2.847 -5.060 1.00 98.50 270 THR A O 1
ATOM 2272 N N . LYS A 1 271 ? -13.022 -1.251 -5.471 1.00 98.38 271 LYS A N 1
ATOM 2273 C CA . LYS A 1 271 ? -13.845 -0.277 -6.178 1.00 98.38 271 LYS A CA 1
ATOM 2274 C C . LYS A 1 271 ? -13.378 -0.252 -7.628 1.00 98.38 271 LYS A C 1
ATOM 2276 O O . LYS A 1 271 ? -12.244 0.162 -7.892 1.00 98.38 271 LYS A O 1
ATOM 2281 N N . ASP A 1 272 ? -14.200 -0.743 -8.547 1.00 97.12 272 ASP A N 1
ATOM 2282 C CA . ASP A 1 272 ? -13.840 -0.802 -9.964 1.00 97.12 272 ASP A CA 1
ATOM 2283 C C . ASP A 1 272 ? -1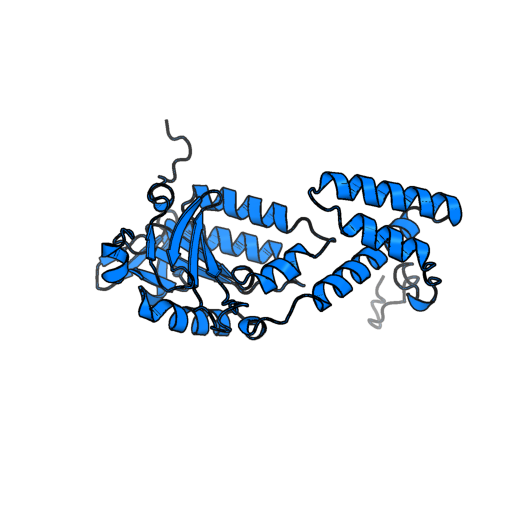3.840 0.597 -10.617 1.00 97.12 272 ASP A C 1
ATOM 2285 O O . ASP A 1 272 ? -13.884 1.631 -9.942 1.00 97.12 272 ASP A O 1
ATOM 2289 N N . ARG A 1 273 ? -13.677 0.655 -11.941 1.00 95.44 273 ARG A N 1
ATOM 2290 C CA . ARG A 1 273 ? -13.569 1.936 -12.661 1.00 95.44 273 ARG A CA 1
ATOM 2291 C C . ARG A 1 273 ? -14.927 2.505 -13.060 1.00 95.44 273 ARG A C 1
ATOM 2293 O O . ARG A 1 273 ? -15.002 3.651 -13.505 1.00 95.44 273 ARG A O 1
ATOM 2300 N N . GLU A 1 274 ? -15.962 1.706 -12.891 1.00 94.44 274 GLU A N 1
ATOM 2301 C CA . GLU A 1 274 ? -17.366 1.999 -13.103 1.00 94.44 274 GLU A CA 1
ATOM 2302 C C . GLU A 1 274 ? -17.999 2.531 -11.800 1.00 94.44 274 GLU A C 1
ATOM 2304 O O . GLU A 1 274 ? -19.050 3.164 -11.830 1.00 94.44 274 GLU A O 1
ATOM 2309 N N . GLY A 1 275 ? -17.302 2.368 -10.669 1.00 95.31 275 GLY A N 1
ATOM 2310 C CA . GLY A 1 275 ? -17.698 2.850 -9.349 1.00 95.31 275 GLY A CA 1
ATOM 2311 C C . GLY A 1 275 ? -18.368 1.783 -8.486 1.00 95.31 275 GLY A C 1
ATOM 2312 O O . GLY A 1 275 ? -18.806 2.106 -7.383 1.00 95.31 275 GLY A O 1
ATOM 2313 N N . ASN A 1 276 ? -18.425 0.532 -8.946 1.00 97.62 276 ASN A N 1
ATOM 2314 C CA . ASN A 1 276 ? -19.006 -0.566 -8.187 1.00 97.62 276 ASN A CA 1
ATOM 2315 C C . ASN A 1 276 ? -18.030 -1.069 -7.129 1.00 97.62 276 ASN A C 1
ATOM 2317 O O . ASN A 1 276 ? -16.814 -1.118 -7.334 1.00 97.62 276 ASN A O 1
ATOM 2321 N N . TYR A 1 277 ? -18.592 -1.507 -6.008 1.00 98.31 277 TYR A N 1
ATOM 2322 C CA . TYR A 1 277 ? -17.854 -2.079 -4.895 1.00 98.31 277 TYR A CA 1
ATOM 2323 C C . TYR A 1 277 ? -18.050 -3.590 -4.863 1.00 98.31 277 TYR A C 1
ATOM 2325 O O . TYR A 1 277 ? -19.158 -4.091 -5.055 1.00 98.31 277 TYR A O 1
ATOM 2333 N N . LYS A 1 278 ? -16.968 -4.328 -4.619 1.00 98.06 278 LYS A N 1
ATOM 2334 C CA . LYS A 1 278 ? -16.995 -5.788 -4.585 1.00 98.06 278 LYS A CA 1
ATOM 2335 C C . LYS A 1 278 ? -16.051 -6.335 -3.524 1.00 98.06 278 LYS A C 1
ATOM 2337 O O . LYS A 1 278 ? -14.836 -6.130 -3.591 1.00 98.06 278 LYS A O 1
ATOM 2342 N N . LEU A 1 279 ? -16.609 -7.114 -2.602 1.00 97.88 279 LEU A N 1
ATOM 2343 C CA . LEU A 1 279 ? -15.854 -8.049 -1.778 1.00 97.88 279 LEU A CA 1
ATOM 2344 C C . LEU A 1 279 ? -15.454 -9.261 -2.632 1.00 97.88 279 LEU A C 1
ATOM 2346 O O . LEU A 1 279 ? -16.303 -9.910 -3.240 1.00 97.88 279 LEU A O 1
ATOM 2350 N N . ASN A 1 280 ? -14.160 -9.571 -2.683 1.00 96.94 280 ASN A N 1
ATOM 2351 C CA . ASN A 1 280 ? -13.639 -10.692 -3.466 1.00 96.94 280 ASN A CA 1
ATOM 2352 C C . ASN A 1 280 ? -13.305 -11.894 -2.583 1.00 96.94 280 ASN A C 1
ATOM 2354 O O . ASN A 1 280 ? -13.817 -12.985 -2.808 1.00 96.94 280 ASN A O 1
ATOM 2358 N N . ASN A 1 281 ? -12.454 -11.705 -1.572 1.00 94.88 281 ASN A N 1
ATOM 2359 C CA . ASN A 1 281 ? -12.054 -12.778 -0.668 1.00 94.88 281 ASN A CA 1
ATOM 2360 C C . ASN A 1 281 ? -12.029 -12.276 0.783 1.00 94.88 281 ASN A C 1
ATOM 2362 O O . ASN A 1 281 ? -11.049 -11.649 1.182 1.00 94.88 281 ASN A O 1
ATOM 2366 N N . PRO A 1 282 ? -13.051 -12.563 1.607 1.00 92.50 282 PRO A N 1
ATOM 2367 C CA . PRO A 1 282 ? -13.086 -12.099 2.995 1.00 92.50 282 PRO A CA 1
ATOM 2368 C C . PRO A 1 282 ? -12.052 -12.777 3.902 1.00 92.50 282 PRO A C 1
ATOM 2370 O O . PRO A 1 282 ? -11.810 -12.314 5.012 1.00 92.50 282 PRO A O 1
ATOM 2373 N N . TYR A 1 283 ? -11.441 -13.888 3.483 1.00 90.31 283 TYR A N 1
ATOM 2374 C CA . TYR A 1 283 ? -10.541 -14.653 4.348 1.00 90.31 283 TYR A CA 1
ATOM 2375 C C . TYR A 1 283 ? -9.145 -14.036 4.454 1.00 90.31 283 TYR A C 1
ATOM 2377 O O . TYR A 1 283 ? -8.438 -14.294 5.427 1.00 90.31 283 TYR A O 1
ATOM 2385 N N . VAL A 1 284 ? -8.729 -13.210 3.488 1.00 87.62 284 VAL A N 1
ATOM 2386 C CA . VAL A 1 284 ? -7.366 -12.652 3.483 1.00 87.62 284 VAL A CA 1
ATOM 2387 C C . VAL A 1 284 ? -7.151 -11.590 4.557 1.00 87.62 284 VAL A C 1
ATOM 2389 O O . VAL A 1 284 ? -6.060 -11.536 5.114 1.00 87.62 284 VAL A O 1
ATOM 2392 N N . SER A 1 285 ? -8.186 -10.815 4.904 1.00 84.62 285 SER A N 1
ATOM 2393 C CA . SER A 1 285 ? -8.157 -9.849 6.013 1.00 84.62 285 SER A CA 1
ATOM 2394 C C . SER A 1 285 ? -8.286 -10.521 7.386 1.00 84.62 285 SER A C 1
ATOM 2396 O O . SER A 1 285 ? -8.021 -9.899 8.409 1.00 84.62 285 SER A O 1
ATOM 2398 N N . ARG A 1 286 ? -8.700 -11.797 7.418 1.00 82.31 286 ARG A N 1
ATOM 2399 C CA . ARG A 1 286 ? -8.979 -12.575 8.638 1.00 82.31 286 ARG A CA 1
ATOM 2400 C C . ARG A 1 286 ? -7.892 -13.582 8.987 1.00 82.31 286 ARG A C 1
ATOM 2402 O O . ARG A 1 286 ? -8.050 -14.329 9.954 1.00 82.31 286 ARG A O 1
ATOM 2409 N N . LYS A 1 287 ? -6.807 -13.645 8.209 1.00 77.31 287 LYS A N 1
ATOM 2410 C CA . LYS A 1 287 ? -5.680 -14.526 8.519 1.00 77.31 287 LYS A CA 1
ATOM 2411 C C . LYS A 1 287 ? -5.156 -14.171 9.907 1.00 77.31 287 LYS A C 1
ATOM 2413 O O . LYS A 1 287 ? -4.594 -13.098 10.110 1.00 77.31 287 LYS A O 1
ATOM 2418 N N . LYS A 1 288 ? -5.348 -15.081 10.866 1.00 67.06 288 LYS A N 1
ATOM 2419 C CA . LYS A 1 288 ? -4.691 -14.975 12.168 1.00 67.06 288 LYS A CA 1
ATOM 2420 C C . LYS A 1 288 ? -3.189 -14.960 11.908 1.00 67.06 288 LYS A C 1
ATOM 2422 O O . LYS A 1 288 ? -2.698 -15.783 11.135 1.00 67.06 288 LYS A O 1
ATOM 2427 N N . SER A 1 289 ? -2.477 -14.031 12.538 1.00 59.53 289 SER A N 1
ATOM 2428 C CA . SER A 1 289 ? -1.013 -14.009 12.560 1.00 59.53 289 SER A CA 1
ATOM 2429 C C . SER A 1 289 ? -0.525 -15.196 13.389 1.00 59.53 289 SER A C 1
ATOM 2431 O O . SER A 1 289 ? -0.141 -15.049 14.541 1.00 59.53 289 SER A O 1
ATOM 2433 N N . ALA A 1 290 ? -0.641 -16.396 12.835 1.00 48.44 290 ALA A N 1
ATOM 2434 C CA . ALA A 1 290 ? -0.116 -17.609 13.417 1.00 48.44 290 ALA A CA 1
ATOM 2435 C C . ALA A 1 290 ? 1.185 -17.926 12.680 1.00 48.44 290 ALA A C 1
ATOM 2437 O O . ALA A 1 290 ? 1.183 -18.507 11.596 1.00 48.44 290 ALA A O 1
ATOM 2438 N N . GLY A 1 291 ? 2.313 -17.557 13.293 1.00 48.31 291 GLY A N 1
ATOM 2439 C CA . GLY A 1 291 ? 3.385 -18.546 13.346 1.00 48.31 291 GLY A CA 1
ATOM 2440 C C . GLY A 1 291 ? 2.800 -19.785 14.023 1.00 48.31 291 GLY A C 1
ATOM 2441 O O . GLY A 1 291 ? 1.928 -19.632 14.878 1.00 48.31 291 GLY A O 1
ATOM 2442 N N . ASN A 1 292 ? 3.185 -20.983 13.594 1.00 38.03 292 ASN A N 1
ATOM 2443 C CA . ASN A 1 292 ? 2.736 -22.230 14.211 1.00 38.03 292 ASN A CA 1
ATOM 2444 C C . ASN A 1 292 ? 3.001 -22.182 15.726 1.00 38.03 292 ASN A C 1
ATOM 2446 O O . ASN A 1 292 ? 4.102 -22.483 16.171 1.00 38.03 292 ASN A O 1
ATOM 2450 N N . ILE A 1 293 ? 2.006 -21.770 16.505 1.00 48.12 293 ILE A N 1
ATOM 2451 C CA . ILE A 1 293 ? 1.938 -22.018 17.936 1.00 48.12 293 ILE A CA 1
ATOM 2452 C C . ILE A 1 293 ? 0.953 -23.174 18.034 1.00 48.12 293 ILE A C 1
ATOM 2454 O O . ILE A 1 293 ? -0.258 -22.971 18.127 1.00 48.12 293 ILE A O 1
ATOM 2458 N N . SER A 1 294 ? 1.497 -24.370 17.812 1.00 39.25 294 SER A N 1
ATOM 2459 C CA . SER A 1 294 ? 0.917 -25.629 18.272 1.00 39.25 294 SER A CA 1
ATOM 2460 C C . SER A 1 294 ? 1.052 -25.714 19.782 1.00 39.25 294 SER A C 1
ATOM 2462 O O . SER A 1 294 ? 2.179 -25.413 20.244 1.00 39.25 294 SER A O 1
#

Radius of gyration: 24.28 Å; chains: 1; bounding box: 73×46×62 Å

pLDDT: mean 80.44, std 19.36, range [37.38, 98.75]

Organism: NCBI:txid505249

Sequence (294 aa):
MQCMICGRQVGGEKSIRNRNLNEIPPFNEKINIEIEKSLQKRVDSFRKKKFYYVLYEKIKEKNNYSDEMMYGLLKSMLSLATEAKIKTIEESKFCKLNNEPKLTEWLIKFLDRDFHIRSELKGKYILTKKNVKVDLMLYPKEHLIECGFDKDYFAIEIKYLDPFHELFKKGSEMFWQAITYKDSAFEIKNKTIIPKFTLVFTNLSFKNQRKKLLSRVDWDMPSMWRAYSHLASHAGVGILEILEPYIDYKTKEKSQTGWKIFFATSEYFTKDREGNYKLNNPYVSRKKSAGNIS

Foldseek 3Di:
DADPPPRDDPDDDDPPVDDDPVPPPDDDPVVVVVVVVLVVPDDDPVVVVVVLVVVLVVVCVPPVDDPVVSVVVSVVVLVVQLVVVLVPQDDDPCVVCQFQVSQLVVVCVVCVVFWDKDAFFWWAQPPPRDIATAGIKTAGDPVQVVQPPDRAIETEHEGEQDLVDDNLVRLLVSLVNQLSQQRIWTADPNDTGRHLAYEYEYSCLEPSSVVSSVSRDPDPVVVSNLVSLQVSLLSRYWYKHKQAWDQDPVPRDIFAIKIWIGRSPDTQWIQDRNRDIHGDDPVSSVNDSDPPPD

Secondary structure (DSSP, 8-state):
-B-TTT-PBP-----GGG--GGGSPPPPHHHHHHHHHHHHT---HHHHHHHHHHHHHHHHHHH---HHHHHHHHHHHHHHHHHHHHHTS---GGGG--SHHHHHHHHHHHHTTTEEEEEEEEEEETTT--EEEEEEEEEE-HHHHHTT--SS-EEEEEE---TTSSHHHHHHHHHHHHHHHHTEEEEETTEEE--S-EEEEEGGGBHHHHHHHHT-SSS-HHHHHHHHHHHHHHTTEEEEEEE---B-TTT-PBPPPEEEEEETTEEEEEE-SSS-EEE--TTSTT--------